Protein AF-A0A355H508-F1 (afdb_monomer)

Foldseek 3Di:
DDDDDDDCPVVVLVQVLVQLPPCLLFPDDQCLQAQAEEEEFQQLAPCLVPVCVSCVSHHHNYHYDSSHCVVPGNPLAALPVCFPPFKFAPCCCCPRPSVPHPSQVVLLVVCVVCLVVQQFAVYWRKYWGAHRHFLFTWIWTQASVRSIIGIGFWLLLQLLLLLVLLVPDDAPAAAEEEEEPQDDPQSQVSSVVSRHDYYYDHDDPVLLVLLQVVLLLVLLVVLCVVPDPDPVLVVLVVVLCVVSVVCVVVVNDDPVVNVVSSVVSVVVCCVPVNLVSSQVSQVRSLDCNSGRHAKYTYRSGFIWGWGWDDDPSHIHTDTGRGSSSSVRSSVSSLSVPADRHDDPVRVVCSSPVGDDDDPPD

Nearest PDB structures (foldseek):
  2fkm-assembly1_X  TM=6.583E-01  e=2.188E-09  Pseudomonas aeruginosa
  2fkf-assembly1_A  TM=6.755E-01  e=4.753E-09  Pseudomonas aeruginosa
  1k2y-assembly1_X  TM=6.612E-01  e=3.603E-09  Pseudomonas aeruginosa
  3rsm-assembly1_A  TM=6.767E-01  e=6.627E-09  Pseudomonas aeruginosa
  4il8-assembly1_A  TM=6.560E-01  e=6.270E-09  Pseudomonas aeruginosa PAO1

pLDDT: mean 92.0, std 8.28, range [31.28, 98.75]

Solvent-accessible surface area (backbone atoms only — not comparable to full-atom values): 19108 Å² total; per-residue (Å²): 134,88,83,82,92,77,90,50,64,71,60,53,52,51,50,52,48,53,52,62,69,34,69,82,50,27,64,59,58,47,69,74,38,55,80,21,36,37,36,36,28,23,4,10,21,66,37,28,92,45,50,65,74,69,48,66,77,49,40,53,52,74,44,82,31,51,52,47,52,92,76,40,60,42,62,66,38,29,36,79,89,49,62,96,44,60,62,48,48,53,58,34,38,69,76,40,93,43,47,77,23,62,56,61,48,52,45,52,53,50,30,63,76,42,30,69,54,31,59,75,31,71,37,47,39,35,30,46,27,18,23,42,77,33,36,25,25,30,45,33,38,51,39,71,89,79,53,28,35,38,42,38,43,14,48,60,38,46,51,37,34,48,54,42,48,60,72,75,45,78,52,90,56,63,37,31,40,37,34,25,73,81,35,61,69,41,53,53,52,45,43,39,74,74,55,31,40,74,46,78,40,66,82,56,69,68,53,49,51,45,50,45,52,52,30,41,48,52,27,27,47,57,49,45,62,77,72,52,84,56,66,68,58,51,53,55,48,53,56,46,45,57,54,53,51,46,26,62,74,69,72,48,86,50,66,67,62,51,51,52,49,54,50,53,53,51,47,52,40,36,77,75,70,34,61,65,57,55,38,50,23,33,47,47,29,50,33,70,52,51,24,44,53,51,39,25,30,32,45,81,11,36,36,32,43,74,26,64,42,82,48,101,80,42,48,35,61,39,76,53,54,32,12,66,48,42,48,41,29,24,48,30,20,45,69,72,69,53,72,84,56,52,44,74,66,52,55,50,37,68,74,47,79,46,72,80,74,82,78,84,123

Mean predicted aligned error: 4.87 Å

Sequence (361 aa):
MLGELRNDHHVARKFFIEFMADPQNHWLSGDSLAGSTIIVDSANGAFSPIIKDLLKDYSADFIFTNTDPAHGINLRSGVADLEGVAFISADEIQNGLFSGYETLHQMLKKGQEQKDEIRNSSDLVLGFVFDGDGDRCFLLFYEPFQDRILVLGGDVLAYFQAKLLQRNYNWHKAPLFVNTVESDLEATRAAQQAGFETMQCAVGDKWILWQACFYDWQAKQNFYLNKITAPEFRIMLEEANSKLEKMVIDSKFDVLSATRTIMSLEKWVRDNMGDELVKSAYDNASQQRNNHFAIGSEESGHIIALAKMYSGNGTHPVFIGNSLKCALNSLAAILALRPEKNTPEFFEWLKNPFPSGFQKS

Radius of gyration: 22.0 Å; Cα contacts (8 Å, |Δi|>4): 652; chains: 1; bounding box: 56×49×66 Å

Secondary structure (DSSP, 8-state):
-PPPP---HHHHHHHHHHHHH-TTT----GGGGTT-EEEEE-TTSTTTTTHHHHHTTS-SEEEEES--GGG-TTTT-SSGGGTT--EEEHHHHHTSTTTT-HHHHHHHHHHHHTHHHHHHSS--EEEEEE-SSSSBEEEEEEETTTTEEEEE-HHHHHHHHHHHHHHH---SSPPEEEEETTS-HHHHHHHHHTT-EEEEE-SSHHHHHHHHHHHHHHHHHHHHHTT---HHHHHHHHHHHHHHHHHHHTT---HHHHHHHHHHHHHHHHHHH-HHHHHHHHHHHTSGGG-SEEEEE-TTSBEEEEEEEEETTEEEEEEEE-HHHHHHHHHHHHHHHS-SS--HHHHHHHH-SSPPP----

Structure (mmCIF, N/CA/C/O backbone):
data_AF-A0A355H508-F1
#
_entry.id   AF-A0A355H508-F1
#
loop_
_atom_site.group_PDB
_atom_site.id
_atom_site.type_symbol
_atom_site.label_atom_id
_atom_site.label_alt_id
_atom_site.label_comp_id
_atom_site.label_asym_id
_atom_site.label_entity_id
_atom_site.label_seq_id
_atom_site.pdbx_PDB_ins_code
_atom_site.Cartn_x
_atom_site.Cartn_y
_atom_site.Cartn_z
_atom_site.occupancy
_atom_site.B_iso_or_equiv
_atom_site.auth_seq_id
_atom_site.auth_comp_id
_atom_site.auth_asym_id
_atom_site.auth_atom_id
_atom_site.pdbx_PDB_model_num
ATOM 1 N N . MET A 1 1 ? -11.843 -1.964 -37.753 1.00 56.34 1 MET A N 1
ATOM 2 C CA . MET A 1 1 ? -11.413 -3.012 -36.806 1.00 56.34 1 MET A CA 1
ATOM 3 C C . MET A 1 1 ? -12.670 -3.424 -36.052 1.00 56.34 1 MET A C 1
ATOM 5 O O . MET A 1 1 ? -13.258 -2.558 -35.419 1.00 56.34 1 MET A O 1
ATOM 9 N N . LEU A 1 2 ? -13.178 -4.644 -36.250 1.00 67.06 2 LEU A N 1
ATOM 10 C CA . LEU A 1 2 ? -14.306 -5.162 -35.463 1.00 67.06 2 LEU A CA 1
ATOM 11 C C . LEU A 1 2 ? -13.710 -5.691 -34.154 1.00 67.06 2 LEU A C 1
ATOM 13 O O . LEU A 1 2 ? -12.814 -6.527 -34.208 1.00 67.06 2 LEU A O 1
ATOM 17 N N . GLY A 1 3 ? -14.117 -5.138 -33.013 1.00 79.50 3 GLY A N 1
ATOM 18 C CA . GLY A 1 3 ? -13.722 -5.664 -31.706 1.00 79.50 3 GLY A CA 1
ATOM 19 C C . GLY A 1 3 ? -14.562 -6.890 -31.345 1.00 79.50 3 GLY A C 1
ATOM 20 O O . GLY A 1 3 ? -15.736 -6.954 -31.706 1.00 79.50 3 GLY A O 1
ATOM 21 N N . GLU A 1 4 ? -13.972 -7.846 -30.631 1.00 86.56 4 GLU A N 1
ATOM 22 C CA . GLU A 1 4 ? -14.676 -8.999 -30.060 1.00 86.56 4 GLU A CA 1
ATOM 23 C C . GLU A 1 4 ? -14.963 -8.751 -28.572 1.00 86.56 4 GLU A C 1
ATOM 25 O O . GLU A 1 4 ? -14.102 -8.255 -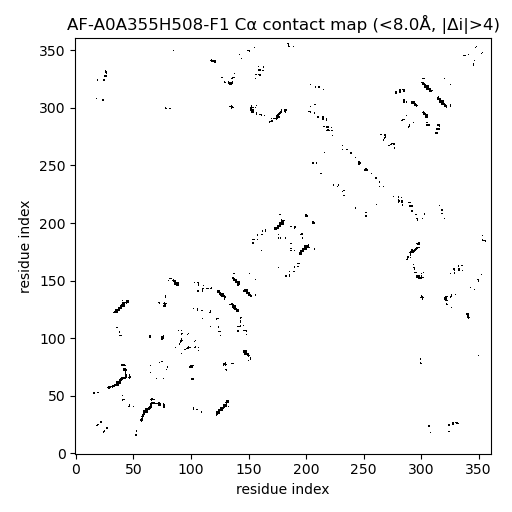27.843 1.00 86.56 4 GLU A O 1
ATOM 30 N N . LEU A 1 5 ? -16.173 -9.087 -28.112 1.00 87.62 5 LEU A N 1
ATOM 31 C CA . LEU A 1 5 ? -16.532 -9.062 -26.692 1.00 87.62 5 LEU A CA 1
ATOM 32 C C . LEU A 1 5 ? -16.217 -10.429 -26.077 1.00 87.62 5 LEU A C 1
ATOM 34 O O . LEU A 1 5 ? -16.777 -11.442 -26.499 1.00 87.62 5 LEU A O 1
ATOM 38 N N . ARG A 1 6 ? -15.371 -10.455 -25.047 1.00 90.50 6 ARG A N 1
ATOM 39 C CA . ARG A 1 6 ? -15.055 -11.659 -24.269 1.00 90.50 6 ARG A CA 1
ATOM 40 C C . ARG A 1 6 ? -15.426 -11.439 -22.804 1.00 90.50 6 ARG A C 1
ATOM 42 O O . ARG A 1 6 ? -15.130 -10.385 -22.250 1.00 90.50 6 ARG A O 1
ATOM 49 N N . ASN A 1 7 ? -16.075 -12.422 -22.179 1.00 90.44 7 ASN A N 1
ATOM 50 C CA . ASN A 1 7 ? -16.338 -12.401 -20.740 1.00 90.44 7 ASN A CA 1
ATOM 51 C C . ASN A 1 7 ? -15.212 -13.130 -19.996 1.00 90.44 7 ASN A C 1
ATOM 53 O O . ASN A 1 7 ? -15.199 -14.357 -19.938 1.00 90.44 7 ASN A O 1
ATOM 57 N N . ASP A 1 8 ? -14.302 -12.359 -19.407 1.00 92.81 8 ASP A N 1
ATOM 58 C CA . ASP A 1 8 ? -13.168 -12.877 -18.636 1.00 92.81 8 ASP A CA 1
ATOM 59 C C . ASP A 1 8 ? -13.385 -12.830 -17.120 1.00 92.81 8 ASP A C 1
ATOM 61 O O . ASP A 1 8 ? -12.429 -13.008 -16.371 1.00 92.81 8 ASP A O 1
ATOM 65 N N . HIS A 1 9 ? -14.614 -12.611 -16.636 1.00 90.06 9 HIS A N 1
ATOM 66 C CA . HIS A 1 9 ? -14.877 -12.369 -15.212 1.00 90.06 9 HIS A CA 1
ATOM 67 C C . HIS A 1 9 ? -14.245 -13.426 -14.291 1.00 90.06 9 HIS A C 1
ATOM 69 O O . HIS A 1 9 ? -13.510 -13.091 -13.363 1.00 90.06 9 HIS A O 1
ATOM 75 N N . HIS A 1 10 ? -14.475 -14.713 -14.569 1.00 91.25 10 HIS A N 1
ATOM 76 C CA . HIS A 1 10 ? -13.926 -15.800 -13.754 1.00 91.25 10 HIS A CA 1
ATOM 77 C C . HIS A 1 10 ? -12.400 -15.900 -13.842 1.00 91.25 10 HIS A C 1
ATOM 79 O O . HIS A 1 10 ? -11.747 -16.161 -12.833 1.00 91.25 10 HIS A O 1
ATOM 85 N N . VAL A 1 11 ? -11.831 -15.684 -15.033 1.00 92.00 11 VAL A N 1
ATOM 86 C CA . VAL A 1 11 ? -10.381 -15.761 -15.261 1.00 92.00 11 VAL A CA 1
ATOM 87 C C . VAL A 1 11 ? -9.676 -14.609 -14.548 1.00 92.00 11 VAL A C 1
ATOM 89 O O . VAL A 1 11 ? -8.717 -14.847 -13.821 1.00 92.00 11 VAL A O 1
ATOM 92 N N . ALA A 1 12 ? -10.193 -13.386 -14.681 1.00 90.94 12 ALA A N 1
ATOM 93 C CA . ALA A 1 12 ? -9.666 -12.200 -14.016 1.00 90.94 12 ALA A CA 1
ATOM 94 C C . ALA A 1 12 ? -9.783 -12.300 -12.489 1.00 90.94 12 ALA A C 1
ATOM 96 O O . ALA A 1 12 ? -8.810 -12.037 -11.788 1.00 90.94 12 ALA A O 1
ATOM 97 N N . ARG A 1 13 ? -10.936 -12.749 -11.964 1.00 91.38 13 ARG A N 1
ATOM 98 C CA . ARG A 1 13 ? -11.133 -12.957 -10.519 1.00 91.38 13 ARG A CA 1
ATOM 99 C C . ARG A 1 13 ? -10.148 -13.978 -9.961 1.00 91.38 13 ARG A C 1
ATOM 101 O O . ARG A 1 13 ? -9.516 -13.716 -8.944 1.00 91.38 13 ARG A O 1
ATOM 108 N N . LYS A 1 14 ? -10.012 -15.132 -10.621 1.00 91.31 14 LYS A N 1
ATOM 109 C CA . LYS A 1 14 ? -9.065 -16.173 -10.208 1.00 91.31 14 LYS A CA 1
ATOM 110 C C . LYS A 1 14 ? -7.636 -15.632 -10.197 1.00 91.31 14 LYS A C 1
ATOM 112 O O . LYS A 1 14 ? -6.952 -15.770 -9.192 1.00 91.31 14 LYS A O 1
ATOM 117 N N . PHE A 1 15 ? -7.234 -14.970 -11.280 1.00 90.94 15 PHE A N 1
ATOM 118 C CA . PHE A 1 15 ? -5.909 -14.376 -11.405 1.00 90.94 15 PHE A CA 1
ATOM 119 C C . PHE A 1 15 ? -5.626 -13.344 -10.305 1.00 90.94 15 PHE A C 1
ATOM 121 O O . PHE A 1 15 ? -4.557 -13.366 -9.705 1.00 90.94 15 PHE A O 1
ATOM 128 N N . PHE A 1 16 ? -6.593 -12.475 -9.997 1.00 90.69 16 PHE A N 1
ATOM 129 C CA . PHE A 1 16 ? -6.466 -11.489 -8.926 1.00 90.69 16 PHE A CA 1
ATOM 130 C C . PHE A 1 16 ? -6.295 -12.148 -7.551 1.00 90.69 16 PHE A C 1
ATOM 132 O O . PHE A 1 16 ? -5.395 -11.774 -6.808 1.00 90.69 16 PHE A O 1
ATOM 139 N N . ILE A 1 17 ? -7.108 -13.160 -7.226 1.00 89.56 17 ILE A N 1
ATOM 140 C CA . ILE A 1 17 ? -6.995 -13.892 -5.954 1.00 89.56 17 ILE A CA 1
ATOM 141 C C . ILE A 1 17 ? -5.632 -14.589 -5.845 1.00 89.56 17 ILE A C 1
ATOM 143 O O . ILE A 1 17 ? -4.981 -14.491 -4.811 1.00 89.56 17 ILE A O 1
ATOM 147 N N . GLU A 1 18 ? -5.175 -15.252 -6.910 1.00 89.19 18 GLU A N 1
ATOM 148 C CA . GLU A 1 18 ? -3.865 -15.918 -6.941 1.00 89.19 18 GLU A CA 1
ATOM 149 C C . GLU A 1 18 ? -2.710 -14.919 -6.794 1.00 89.19 18 GLU A C 1
ATOM 151 O O . GLU A 1 18 ? -1.785 -15.161 -6.023 1.00 89.19 18 GLU A O 1
ATOM 156 N N . PHE A 1 19 ? -2.787 -13.770 -7.473 1.00 90.50 19 PHE A N 1
ATOM 157 C CA . PHE A 1 19 ? -1.810 -12.690 -7.337 1.00 90.50 19 PHE A CA 1
ATOM 158 C C . PHE A 1 19 ? -1.728 -12.167 -5.895 1.00 90.50 19 PHE A C 1
ATOM 160 O O . PHE A 1 19 ? -0.628 -11.905 -5.404 1.00 90.50 19 PHE A O 1
ATOM 167 N N . MET A 1 20 ? -2.877 -12.021 -5.227 1.00 88.06 20 MET A N 1
ATOM 168 C CA . MET A 1 20 ? -2.963 -11.525 -3.852 1.00 88.06 20 MET A CA 1
ATOM 169 C C . MET A 1 20 ? -2.517 -12.550 -2.810 1.00 88.06 20 MET A C 1
ATOM 171 O O . MET A 1 20 ? -1.985 -12.152 -1.781 1.00 88.06 20 MET A O 1
ATOM 175 N N . ALA A 1 21 ? -2.704 -13.844 -3.072 1.00 84.50 21 ALA A N 1
ATOM 176 C CA . ALA A 1 21 ? -2.265 -14.920 -2.188 1.00 84.50 21 ALA A CA 1
ATOM 177 C C . ALA A 1 21 ? -0.754 -15.212 -2.290 1.00 84.50 21 ALA A C 1
ATOM 179 O O . ALA A 1 21 ? -0.200 -15.882 -1.414 1.00 84.50 21 ALA A O 1
ATOM 180 N N . ASP A 1 22 ? -0.073 -14.722 -3.333 1.00 86.69 22 ASP A N 1
ATOM 181 C CA . ASP A 1 22 ? 1.361 -14.941 -3.531 1.00 86.69 22 ASP A CA 1
ATOM 182 C C . ASP A 1 22 ? 2.187 -14.266 -2.411 1.00 86.69 22 ASP A C 1
ATOM 184 O O . ASP A 1 22 ? 2.173 -13.035 -2.297 1.00 86.69 22 ASP A O 1
ATOM 188 N N . PRO A 1 23 ? 2.962 -15.025 -1.608 1.00 82.12 23 PRO A N 1
ATOM 189 C CA . PRO A 1 23 ? 3.769 -14.492 -0.504 1.00 82.12 23 PRO A CA 1
ATOM 190 C C . PRO A 1 23 ? 4.931 -13.590 -0.954 1.00 82.12 23 PRO A C 1
ATOM 192 O O . PRO A 1 23 ? 5.670 -13.055 -0.131 1.00 82.12 23 PRO A O 1
ATOM 195 N N . GLN A 1 24 ? 5.147 -13.418 -2.259 1.00 84.56 24 GLN A N 1
ATOM 196 C CA . GLN A 1 24 ? 6.055 -12.396 -2.781 1.00 84.56 24 GLN A CA 1
ATOM 197 C C . GLN A 1 24 ? 5.383 -11.030 -2.941 1.00 84.56 24 GLN A C 1
ATOM 199 O O . GLN A 1 24 ? 6.079 -10.020 -3.073 1.00 84.56 24 GLN A O 1
ATOM 204 N N . ASN A 1 25 ? 4.051 -10.997 -2.921 1.00 88.19 25 ASN A N 1
ATOM 205 C CA . ASN A 1 25 ? 3.236 -9.796 -3.056 1.00 88.19 25 ASN A CA 1
ATOM 206 C C . ASN A 1 25 ? 2.633 -9.337 -1.728 1.00 88.19 25 ASN A C 1
ATOM 208 O O . ASN A 1 25 ? 2.398 -8.134 -1.579 1.00 88.19 25 ASN A O 1
ATOM 212 N N . HIS A 1 26 ? 2.451 -10.244 -0.764 1.00 84.31 26 HIS A N 1
ATOM 213 C CA . HIS A 1 26 ? 2.091 -9.914 0.617 1.00 84.31 26 HIS A CA 1
ATOM 214 C C . HIS A 1 26 ? 3.142 -10.420 1.617 1.00 84.31 26 HIS A C 1
ATOM 216 O O . HIS A 1 26 ? 3.830 -11.399 1.349 1.00 84.31 26 HIS A O 1
ATOM 222 N N . TRP A 1 27 ? 3.311 -9.739 2.752 1.00 88.38 27 TRP A N 1
ATOM 223 C CA . TRP A 1 27 ? 4.411 -10.006 3.698 1.00 88.38 27 TRP A CA 1
ATOM 224 C C . TRP A 1 27 ? 3.984 -10.686 5.006 1.00 88.38 27 TRP A C 1
ATOM 226 O O . TRP A 1 27 ? 4.798 -10.805 5.923 1.00 88.38 27 TRP A O 1
ATOM 236 N N . LEU A 1 28 ? 2.727 -11.125 5.114 1.00 84.56 28 LEU A N 1
ATOM 237 C CA . LEU A 1 28 ? 2.229 -11.865 6.278 1.00 84.56 28 LEU A CA 1
ATOM 238 C C . LEU A 1 28 ? 2.379 -13.373 6.068 1.00 84.56 28 LEU A C 1
ATOM 240 O O . LEU A 1 28 ? 2.033 -13.904 5.015 1.00 84.56 28 LEU A O 1
ATOM 244 N N . SER A 1 29 ? 2.838 -14.091 7.096 1.00 75.25 29 SER A N 1
ATOM 245 C CA . SER A 1 29 ? 2.685 -15.550 7.132 1.00 75.25 29 SER A CA 1
ATOM 246 C C . SER A 1 29 ? 1.292 -15.928 7.651 1.00 75.25 29 SER A C 1
ATOM 248 O O . SER A 1 29 ? 0.692 -15.169 8.412 1.00 75.25 29 SER A O 1
ATOM 250 N N . GLY A 1 30 ? 0.779 -17.104 7.269 1.00 67.06 30 GLY A N 1
ATOM 251 C CA . GLY A 1 30 ? -0.584 -17.541 7.621 1.00 67.06 30 GLY A CA 1
ATOM 252 C C . GLY A 1 30 ? -0.873 -17.558 9.128 1.00 67.06 30 GLY A C 1
ATOM 253 O O . GLY A 1 30 ? -1.971 -17.195 9.543 1.00 67.06 30 GLY A O 1
ATOM 254 N N . ASP A 1 31 ? 0.135 -17.884 9.942 1.00 79.12 31 ASP A N 1
ATOM 255 C CA . ASP A 1 31 ? 0.018 -17.939 11.405 1.00 79.12 31 ASP A CA 1
ATOM 256 C C . ASP A 1 31 ? 0.321 -16.598 12.100 1.00 79.12 31 ASP A C 1
ATOM 258 O O . ASP A 1 31 ? 0.138 -16.483 13.309 1.00 79.12 31 ASP A O 1
ATOM 262 N N . SER A 1 32 ? 0.761 -15.565 11.364 1.00 81.88 32 SER A N 1
ATOM 263 C CA . SER A 1 32 ? 1.113 -14.249 11.939 1.00 81.88 32 SER A CA 1
ATOM 264 C C . SER A 1 32 ? -0.055 -13.547 12.634 1.00 81.88 32 SER A C 1
ATOM 266 O O . SER A 1 32 ? 0.168 -12.610 13.396 1.00 81.88 32 SER A O 1
ATOM 268 N N . LEU A 1 33 ? -1.289 -13.956 12.335 1.00 85.19 33 LEU A N 1
ATOM 269 C CA . LEU A 1 33 ? -2.511 -13.325 12.831 1.00 85.19 33 LEU A CA 1
ATOM 270 C C . LEU A 1 33 ? -3.226 -14.171 13.892 1.00 85.19 33 LEU A C 1
ATOM 272 O O . LEU A 1 33 ? -4.280 -13.763 14.381 1.00 85.19 33 LEU A O 1
ATOM 276 N N . ALA A 1 34 ? -2.660 -15.326 14.263 1.00 89.00 34 ALA A N 1
ATOM 277 C CA . ALA A 1 34 ? -3.286 -16.235 15.212 1.00 89.00 34 ALA A CA 1
ATOM 278 C C . ALA A 1 34 ? -3.536 -15.522 16.551 1.00 89.00 34 ALA A C 1
ATOM 280 O O . ALA A 1 34 ? -2.659 -14.831 17.064 1.00 89.00 34 ALA A O 1
ATOM 281 N N . GLY A 1 35 ? -4.746 -15.673 17.096 1.00 88.75 35 GLY A N 1
ATOM 282 C CA . GLY A 1 35 ? -5.177 -14.990 18.324 1.00 88.75 35 GLY A CA 1
ATOM 283 C C . GLY A 1 35 ? -5.717 -13.570 18.115 1.00 88.75 35 GLY A C 1
ATOM 284 O O . GLY A 1 35 ? -6.335 -13.024 19.021 1.00 88.75 35 GLY A O 1
ATOM 285 N N . SER A 1 36 ? -5.562 -12.975 16.926 1.00 94.00 36 SER A N 1
ATOM 286 C CA . SER A 1 36 ? -6.115 -11.647 16.631 1.00 94.00 36 SER A CA 1
ATOM 287 C C . SER A 1 36 ? -7.540 -11.721 16.075 1.00 94.00 36 SER A C 1
ATOM 289 O O . SER A 1 36 ? -7.875 -12.611 15.290 1.00 94.00 36 SER A O 1
ATOM 291 N N . THR A 1 37 ? -8.357 -10.730 16.431 1.00 98.12 37 THR A N 1
ATOM 292 C CA . THR A 1 37 ? -9.675 -10.491 15.830 1.00 98.12 37 THR A CA 1
ATOM 293 C C . THR A 1 37 ? -9.551 -9.389 14.787 1.00 98.12 37 THR A C 1
ATOM 295 O O . THR A 1 37 ? -9.026 -8.313 15.079 1.00 98.12 37 THR A O 1
ATOM 298 N N . ILE A 1 38 ? -10.043 -9.623 13.572 1.00 97.88 38 ILE A N 1
ATOM 299 C CA . ILE A 1 38 ? -9.965 -8.660 12.471 1.00 97.88 38 ILE A CA 1
ATOM 300 C C . ILE A 1 38 ? -11.370 -8.377 11.953 1.00 97.88 38 ILE A C 1
ATOM 302 O O . ILE A 1 38 ? -12.030 -9.238 11.371 1.00 97.88 38 ILE A O 1
ATOM 306 N N . ILE A 1 39 ? -11.818 -7.144 12.151 1.00 98.69 39 ILE A N 1
ATOM 307 C CA . ILE A 1 39 ? -13.055 -6.630 11.586 1.00 98.69 39 ILE A CA 1
ATOM 308 C C . ILE A 1 39 ? -12.724 -6.113 10.183 1.00 98.69 39 ILE A C 1
ATOM 310 O O . ILE A 1 39 ? -11.793 -5.332 10.008 1.00 98.69 39 ILE A O 1
ATOM 314 N N . VAL A 1 40 ? -13.456 -6.557 9.170 1.00 98.50 40 VAL A N 1
ATOM 315 C CA . VAL A 1 40 ? -13.191 -6.225 7.768 1.00 98.50 40 VAL A CA 1
ATOM 316 C C . VAL A 1 40 ? -14.364 -5.443 7.205 1.00 98.50 40 VAL A C 1
ATOM 318 O O . VAL A 1 40 ? -15.460 -5.988 7.095 1.00 98.50 40 VAL A O 1
ATOM 321 N N . ASP A 1 41 ? -14.100 -4.203 6.808 1.00 98.50 41 ASP A N 1
ATOM 322 C CA . ASP A 1 41 ? -15.032 -3.282 6.171 1.00 98.50 41 ASP A CA 1
ATOM 323 C C . ASP A 1 41 ? -14.679 -3.147 4.688 1.00 98.50 41 ASP A C 1
ATOM 325 O O . ASP A 1 41 ? -13.645 -2.583 4.328 1.00 98.50 41 ASP A O 1
ATOM 329 N N . SER A 1 42 ? -15.535 -3.685 3.818 1.00 97.44 42 SER A N 1
ATOM 330 C CA . SER A 1 42 ? -15.347 -3.583 2.363 1.00 97.44 42 SER A CA 1
ATOM 331 C C . SER A 1 42 ? -16.111 -2.423 1.726 1.00 97.44 42 SER A C 1
ATOM 333 O O . SER A 1 42 ? -16.320 -2.438 0.515 1.00 97.44 42 SER A O 1
ATOM 335 N N . ALA A 1 43 ? -16.590 -1.479 2.538 1.00 97.81 43 ALA A N 1
ATOM 336 C CA . ALA A 1 43 ? -17.373 -0.312 2.149 1.00 97.81 43 ALA A CA 1
ATOM 337 C C . ALA A 1 43 ? -18.615 -0.612 1.298 1.00 97.81 43 ALA A C 1
ATOM 339 O O . ALA A 1 43 ? -19.036 0.210 0.480 1.00 97.81 43 ALA A O 1
ATOM 340 N N . ASN A 1 44 ? -19.186 -1.813 1.441 1.00 97.81 44 ASN A N 1
ATOM 341 C CA . ASN A 1 44 ? -20.217 -2.350 0.548 1.00 97.81 44 ASN A CA 1
ATOM 342 C C . ASN A 1 44 ? -19.804 -2.266 -0.941 1.00 97.81 44 ASN A C 1
ATOM 344 O O . ASN A 1 44 ? -20.639 -2.094 -1.824 1.00 97.81 44 ASN A O 1
ATOM 348 N N . GLY A 1 45 ? -18.502 -2.314 -1.220 1.00 96.50 45 GLY A N 1
ATOM 349 C CA . GLY A 1 45 ? -17.893 -1.985 -2.500 1.00 96.50 45 GLY A CA 1
ATOM 350 C C . GLY A 1 45 ? -17.442 -3.190 -3.326 1.00 96.50 45 GLY A C 1
ATOM 351 O O . GLY A 1 45 ? -17.926 -4.316 -3.195 1.00 96.50 45 GLY A O 1
ATOM 352 N N . ALA A 1 46 ? -16.465 -2.956 -4.201 1.00 94.56 46 ALA A N 1
ATOM 353 C CA . ALA A 1 46 ? -15.946 -3.924 -5.163 1.00 94.56 46 ALA A CA 1
ATOM 354 C C . ALA A 1 46 ? -15.313 -5.164 -4.508 1.00 94.56 46 ALA A C 1
ATOM 356 O O . ALA A 1 46 ? -15.288 -6.239 -5.113 1.00 94.56 46 ALA A O 1
ATOM 357 N N . PHE A 1 47 ? -14.834 -5.044 -3.266 1.00 94.75 47 PHE A N 1
ATOM 358 C CA . PHE A 1 47 ? -14.262 -6.159 -2.508 1.00 94.75 47 PHE A CA 1
ATOM 359 C C . PHE A 1 47 ? -15.297 -7.039 -1.807 1.00 94.75 47 PHE A C 1
ATOM 361 O O . PHE A 1 47 ? -15.000 -8.206 -1.545 1.00 94.75 47 PHE A O 1
ATOM 368 N N . SER A 1 48 ? -16.522 -6.558 -1.578 1.00 96.00 48 SER A N 1
ATOM 369 C CA . SER A 1 48 ? -17.606 -7.324 -0.947 1.00 96.00 48 SER A CA 1
ATOM 370 C C . SER A 1 48 ? -17.758 -8.773 -1.459 1.00 96.00 48 SER A C 1
ATOM 372 O O . SER A 1 48 ? -17.784 -9.692 -0.636 1.00 96.00 48 SER A O 1
ATOM 374 N N . PRO A 1 49 ? -17.781 -9.051 -2.783 1.00 93.56 49 PRO A N 1
ATOM 375 C CA . PRO A 1 49 ? -17.955 -10.413 -3.289 1.00 93.56 49 PRO A CA 1
ATOM 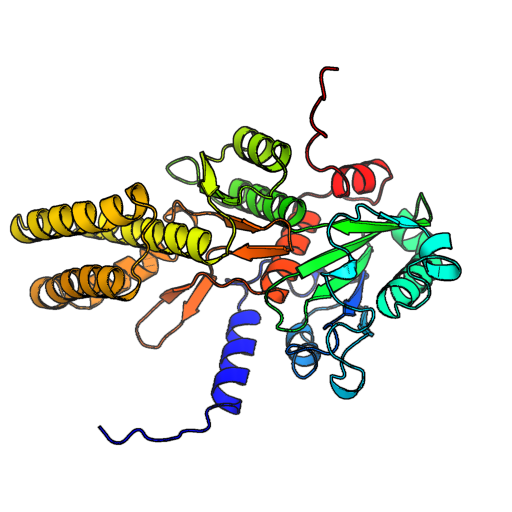376 C C . PRO A 1 49 ? -16.706 -11.306 -3.212 1.00 93.56 49 PRO A C 1
ATOM 378 O O . PRO A 1 49 ? -16.833 -12.498 -3.498 1.00 93.56 49 PRO A O 1
ATOM 381 N N . ILE A 1 50 ? -15.515 -10.769 -2.917 1.00 92.94 50 ILE A N 1
ATOM 382 C CA . ILE A 1 50 ? -14.230 -11.501 -2.976 1.00 92.94 50 ILE A CA 1
ATOM 383 C C . ILE A 1 50 ? -13.454 -11.514 -1.655 1.00 92.94 50 ILE A C 1
ATOM 385 O O . ILE A 1 50 ? -12.582 -12.361 -1.487 1.00 92.94 50 ILE A O 1
ATOM 389 N N . ILE A 1 51 ? -13.755 -10.624 -0.707 1.00 94.50 51 ILE A N 1
ATOM 390 C CA . ILE A 1 51 ? -12.909 -10.412 0.474 1.00 94.50 51 ILE A CA 1
ATOM 391 C C . ILE A 1 51 ? -12.782 -11.651 1.369 1.00 94.50 51 ILE A C 1
ATOM 393 O O . ILE A 1 51 ? -11.708 -11.933 1.893 1.00 94.50 51 ILE A O 1
ATOM 397 N N . LYS A 1 52 ? -13.848 -12.452 1.472 1.00 94.56 52 LYS A N 1
ATOM 398 C CA . LYS A 1 52 ? -13.821 -13.727 2.203 1.00 94.56 52 LYS A CA 1
ATOM 399 C C . LYS A 1 52 ? -12.884 -14.740 1.547 1.00 94.56 52 LYS A C 1
ATOM 401 O O . LYS A 1 52 ? -12.137 -15.409 2.249 1.00 94.56 52 LYS A O 1
ATOM 406 N N . ASP A 1 53 ? -12.884 -14.821 0.214 1.00 92.50 53 ASP A N 1
ATOM 407 C CA . ASP A 1 53 ? -11.986 -15.716 -0.528 1.00 92.50 53 ASP A CA 1
ATOM 408 C C . ASP A 1 53 ? -10.523 -15.288 -0.381 1.00 92.50 53 ASP A C 1
ATOM 410 O O . ASP A 1 53 ? -9.638 -16.139 -0.336 1.00 92.50 53 ASP A O 1
ATOM 414 N N . LEU A 1 54 ? -10.280 -13.977 -0.315 1.00 91.19 54 LEU A N 1
ATOM 415 C CA . LEU A 1 54 ? -8.949 -13.389 -0.177 1.00 91.19 54 LEU A CA 1
ATOM 416 C C . LEU A 1 54 ? -8.340 -13.608 1.215 1.00 91.19 54 LEU A C 1
ATOM 418 O O . LEU A 1 54 ? -7.121 -13.677 1.335 1.00 91.19 54 LEU A O 1
ATOM 422 N N . LEU A 1 55 ? -9.172 -13.720 2.254 1.00 91.88 55 LEU A N 1
ATOM 423 C CA . LEU A 1 55 ? -8.722 -13.848 3.644 1.00 91.88 55 LEU A CA 1
ATOM 424 C C . LEU A 1 55 ? -8.829 -15.272 4.213 1.00 91.88 55 LEU A C 1
ATOM 426 O O . LEU A 1 55 ? -8.378 -15.516 5.327 1.00 91.88 55 LEU A O 1
ATOM 430 N N . LYS A 1 56 ? -9.385 -16.224 3.454 1.00 89.81 56 LYS A N 1
ATOM 431 C CA . LYS A 1 56 ? -9.700 -17.587 3.923 1.00 89.81 56 LYS A CA 1
ATOM 432 C C . LYS A 1 56 ? -8.505 -18.383 4.471 1.00 89.81 56 LYS A C 1
ATOM 434 O O . LYS A 1 56 ? -8.711 -19.282 5.278 1.00 89.81 56 LYS A O 1
ATOM 439 N N . ASP A 1 57 ? -7.295 -18.092 3.992 1.00 87.44 57 ASP A N 1
ATOM 440 C CA . ASP A 1 57 ? -6.081 -18.857 4.309 1.00 87.44 57 ASP A CA 1
ATOM 441 C C . ASP A 1 57 ? -5.289 -18.243 5.485 1.00 87.44 57 ASP A C 1
ATOM 443 O O . ASP A 1 57 ? -4.262 -18.787 5.890 1.00 87.44 57 ASP A O 1
ATOM 447 N N . TYR A 1 58 ? -5.757 -17.124 6.053 1.00 89.06 58 TYR A N 1
ATOM 448 C CA . TYR A 1 58 ? -5.154 -16.499 7.230 1.00 89.06 58 TYR A CA 1
ATOM 449 C C . TYR A 1 58 ? -5.822 -16.991 8.516 1.00 89.06 58 TYR A C 1
ATOM 451 O O . TYR A 1 58 ? -7.047 -17.067 8.612 1.00 89.06 58 TYR A O 1
ATOM 459 N N . SER A 1 59 ? -5.015 -17.286 9.533 1.00 91.00 59 SER A N 1
ATOM 460 C CA . SER A 1 59 ? -5.507 -17.722 10.839 1.00 91.00 59 SER A CA 1
ATOM 461 C C . SER A 1 59 ? -5.839 -16.509 11.714 1.00 91.00 59 SER A C 1
ATOM 463 O O . SER A 1 59 ? -4.965 -16.001 12.405 1.00 91.00 59 SER A O 1
ATOM 465 N N . ALA A 1 60 ? -7.081 -16.018 11.661 1.00 93.44 60 ALA A N 1
ATOM 466 C CA . ALA A 1 60 ? -7.600 -14.947 12.522 1.00 93.44 60 ALA A CA 1
ATOM 467 C C . ALA A 1 60 ? -9.116 -15.103 12.751 1.00 93.44 60 ALA A C 1
ATOM 469 O O . ALA A 1 60 ? -9.799 -15.764 11.964 1.00 93.44 60 ALA A O 1
ATOM 470 N N . ASP A 1 61 ? -9.657 -14.474 13.799 1.00 96.00 61 ASP A N 1
ATOM 471 C CA . ASP A 1 61 ? -11.111 -14.353 13.979 1.00 96.00 61 ASP A CA 1
ATOM 472 C C . ASP A 1 61 ? -11.641 -13.195 13.120 1.00 96.00 61 ASP A C 1
ATOM 474 O O . ASP A 1 61 ? -11.558 -12.025 13.499 1.00 96.00 61 ASP A O 1
ATOM 478 N N . PHE A 1 62 ? -12.121 -13.513 11.915 1.00 97.56 62 PHE A N 1
ATOM 479 C CA . PHE A 1 62 ? -12.618 -12.515 10.969 1.00 97.56 62 PHE A CA 1
ATOM 480 C C . PHE A 1 62 ? -14.102 -12.199 11.175 1.00 97.56 62 PHE A C 1
ATOM 482 O O . PHE A 1 62 ? -14.966 -13.073 11.067 1.00 97.56 62 PHE A O 1
ATOM 489 N N . ILE A 1 63 ? -14.411 -10.913 11.337 1.00 98.44 63 ILE A N 1
ATOM 490 C CA . ILE A 1 63 ? -15.776 -10.381 11.377 1.00 98.44 63 ILE A CA 1
ATOM 491 C C . ILE A 1 63 ? -15.963 -9.464 10.173 1.00 98.44 63 ILE A C 1
ATOM 493 O O . ILE A 1 63 ? -15.316 -8.432 10.063 1.00 98.44 63 ILE A O 1
ATOM 497 N N . PHE A 1 64 ? -16.858 -9.827 9.262 1.00 98.38 64 PHE A N 1
ATOM 498 C CA . PHE A 1 64 ? -17.096 -9.058 8.041 1.00 98.38 64 PHE A CA 1
ATOM 499 C C . PHE A 1 64 ? -18.281 -8.109 8.227 1.00 98.38 64 PHE A C 1
ATOM 501 O O . PHE A 1 64 ? -19.400 -8.569 8.452 1.00 98.38 64 PHE A O 1
ATOM 508 N N . THR A 1 65 ? -18.037 -6.810 8.083 1.00 98.06 65 THR A N 1
ATOM 509 C CA . THR A 1 65 ? -19.031 -5.728 8.119 1.00 98.06 65 THR A CA 1
ATOM 510 C C . THR A 1 65 ? -19.052 -5.019 6.770 1.00 98.06 65 THR A C 1
ATOM 512 O O . THR A 1 65 ? -18.083 -5.085 6.012 1.00 98.06 65 THR A O 1
ATOM 515 N N . ASN A 1 66 ? -20.167 -4.373 6.421 1.00 97.88 66 ASN A N 1
ATOM 516 C CA . ASN A 1 66 ? -20.274 -3.617 5.164 1.00 97.88 66 ASN A CA 1
ATOM 517 C C . ASN A 1 66 ? -19.780 -4.416 3.928 1.00 97.88 66 ASN A C 1
ATOM 519 O O . ASN A 1 66 ? -18.875 -3.995 3.198 1.00 97.88 66 ASN A O 1
ATOM 523 N N . THR A 1 67 ? -20.325 -5.625 3.733 1.00 97.06 67 THR A N 1
ATOM 524 C CA . THR A 1 67 ? -19.963 -6.550 2.635 1.00 97.06 67 THR A CA 1
ATOM 525 C C . THR A 1 67 ? -21.101 -6.819 1.648 1.00 97.06 67 THR A C 1
ATOM 527 O O . THR A 1 67 ? -21.106 -7.849 0.973 1.00 97.06 67 THR A O 1
ATOM 530 N N . ASP A 1 68 ? -22.075 -5.912 1.552 1.00 96.62 68 ASP A N 1
ATOM 531 C CA . ASP A 1 68 ? -23.194 -6.046 0.618 1.00 96.62 68 ASP A CA 1
ATOM 532 C C . ASP A 1 68 ? -23.502 -4.709 -0.080 1.00 96.62 68 ASP A C 1
ATOM 534 O O . ASP A 1 68 ? -24.091 -3.814 0.536 1.00 96.62 68 ASP A O 1
ATOM 538 N N . PRO A 1 69 ? -23.169 -4.575 -1.381 1.00 95.31 69 PRO A N 1
ATOM 539 C CA . PRO A 1 69 ? -23.460 -3.381 -2.172 1.00 95.31 69 PRO A CA 1
ATOM 540 C C . PRO A 1 69 ? -24.925 -2.936 -2.172 1.00 95.31 69 PRO A C 1
ATOM 542 O O . PRO A 1 69 ? -25.198 -1.761 -2.426 1.00 95.31 69 PRO A O 1
ATOM 545 N N . ALA A 1 70 ? -25.877 -3.824 -1.859 1.00 96.62 70 ALA A N 1
ATOM 546 C CA . ALA A 1 70 ? -27.287 -3.465 -1.735 1.00 96.62 70 ALA A CA 1
ATOM 547 C C . ALA A 1 70 ? -27.565 -2.464 -0.597 1.00 96.62 70 ALA A C 1
ATOM 549 O O . ALA A 1 70 ? -28.567 -1.748 -0.653 1.00 96.62 70 ALA A O 1
ATOM 550 N N . HIS A 1 71 ? -26.685 -2.370 0.406 1.00 95.12 71 HIS A N 1
ATOM 551 C CA . HIS A 1 71 ? -26.804 -1.414 1.512 1.00 95.12 71 HIS A CA 1
ATOM 552 C C . HIS A 1 71 ? -26.255 -0.014 1.192 1.00 95.12 71 HIS A C 1
ATOM 554 O O . HIS A 1 71 ? -26.378 0.887 2.017 1.00 95.12 71 HIS A O 1
ATOM 560 N N . GLY A 1 72 ? -25.714 0.195 -0.013 1.00 96.50 72 GLY A N 1
ATOM 561 C CA . GLY A 1 72 ? -25.147 1.469 -0.452 1.00 96.50 72 GLY A CA 1
ATOM 562 C C . GLY A 1 72 ? -23.634 1.533 -0.250 1.00 96.50 72 GLY A C 1
ATOM 563 O O . GLY A 1 72 ? -23.131 1.408 0.866 1.00 96.50 72 GLY A O 1
ATOM 564 N N . ILE A 1 73 ? -22.915 1.749 -1.354 1.00 97.25 73 ILE A N 1
ATOM 565 C CA . ILE A 1 73 ? -21.451 1.882 -1.376 1.00 97.25 73 ILE A CA 1
ATOM 566 C C . ILE A 1 73 ? -21.033 3.092 -0.530 1.00 97.25 73 ILE A C 1
ATOM 568 O O . ILE A 1 73 ? -21.614 4.170 -0.673 1.00 97.25 73 ILE A O 1
ATOM 572 N N . ASN A 1 74 ? -20.019 2.909 0.320 1.00 96.62 74 ASN A N 1
ATOM 573 C CA . ASN A 1 74 ? -19.470 3.905 1.249 1.00 96.62 74 ASN A CA 1
ATOM 574 C C . ASN A 1 74 ? -20.477 4.462 2.277 1.00 96.62 74 ASN A C 1
ATOM 576 O O . ASN A 1 74 ? -20.190 5.452 2.945 1.00 96.62 74 ASN A O 1
ATOM 580 N N . LEU A 1 75 ? -21.669 3.875 2.427 1.00 96.75 75 LEU A N 1
ATOM 581 C CA . LEU A 1 75 ? -22.646 4.391 3.381 1.00 96.75 75 LEU A CA 1
ATOM 582 C C . LEU A 1 75 ? -22.219 4.059 4.818 1.00 96.75 75 LEU A C 1
ATOM 584 O O . LEU A 1 75 ? -22.441 2.942 5.281 1.00 96.75 75 LEU A O 1
ATOM 588 N N . ARG A 1 76 ? -21.683 5.058 5.540 1.00 96.62 76 ARG A N 1
ATOM 589 C CA . ARG A 1 76 ? -21.183 4.918 6.926 1.00 96.62 76 ARG A CA 1
ATOM 590 C C . ARG A 1 76 ? -20.145 3.799 7.047 1.00 96.62 76 ARG A C 1
ATOM 592 O O . ARG A 1 76 ? -20.201 2.957 7.949 1.00 96.62 76 ARG A O 1
ATOM 599 N N . SER A 1 77 ? -19.242 3.759 6.079 1.00 97.00 77 SER A N 1
ATOM 600 C CA . SER A 1 77 ? -18.294 2.671 5.885 1.00 97.00 77 SER A CA 1
ATOM 601 C C . SER A 1 77 ? -17.128 3.140 5.028 1.00 97.00 77 SER A C 1
ATOM 603 O O . SER A 1 77 ? -17.300 4.017 4.181 1.00 97.00 77 SER A O 1
ATOM 605 N N . GLY A 1 78 ? -15.997 2.461 5.152 1.00 96.31 78 GLY A N 1
ATOM 606 C CA . GLY A 1 78 ? -14.823 2.720 4.329 1.00 96.31 78 GLY A CA 1
ATOM 607 C C . GLY A 1 78 ? -13.970 3.905 4.775 1.00 96.31 78 GLY A C 1
ATOM 608 O O . GLY A 1 78 ? -14.222 4.531 5.803 1.00 96.31 78 GLY A O 1
ATOM 609 N N . VAL A 1 79 ? -12.900 4.170 4.021 1.00 95.31 79 VAL A N 1
ATOM 610 C CA . VAL A 1 79 ? -11.812 5.070 4.460 1.00 95.31 79 VAL A CA 1
ATOM 611 C C . VAL A 1 79 ? -12.187 6.550 4.452 1.00 95.31 79 VAL A C 1
ATOM 613 O O . VAL A 1 79 ? -11.677 7.295 5.278 1.00 95.31 79 VAL A O 1
ATOM 616 N N . ALA A 1 80 ? -13.079 6.975 3.552 1.00 93.19 80 ALA A N 1
ATOM 617 C CA . ALA A 1 80 ? -13.327 8.394 3.283 1.00 93.19 80 ALA A CA 1
ATOM 618 C C . ALA A 1 80 ? -13.824 9.159 4.523 1.00 93.19 80 ALA A C 1
ATOM 620 O O . ALA A 1 80 ? -13.390 10.277 4.775 1.00 93.19 80 ALA A O 1
ATOM 621 N N . ASP A 1 81 ? -14.684 8.534 5.332 1.00 93.75 81 ASP A N 1
ATOM 622 C CA . ASP A 1 81 ? -15.211 9.139 6.563 1.00 93.75 81 ASP A CA 1
ATOM 623 C C . ASP A 1 81 ? -14.191 9.131 7.725 1.00 93.75 81 ASP A C 1
ATOM 625 O O . ASP A 1 81 ? -14.451 9.699 8.788 1.00 93.75 81 ASP A O 1
ATOM 629 N N . LEU A 1 82 ? -13.044 8.467 7.545 1.00 96.00 82 LEU A N 1
ATOM 630 C CA . LEU A 1 82 ? -11.971 8.327 8.534 1.00 96.00 82 LEU A CA 1
ATOM 631 C C . LEU A 1 82 ? -10.736 9.178 8.198 1.00 96.00 82 LEU A C 1
ATOM 633 O O . LEU A 1 82 ? -9.823 9.263 9.020 1.00 96.00 82 LEU A O 1
ATOM 637 N N . GLU A 1 83 ? -10.677 9.788 7.011 1.00 92.31 83 GLU A N 1
ATOM 638 C CA . GLU A 1 83 ? -9.568 10.653 6.586 1.00 92.31 83 GLU A CA 1
ATOM 639 C C . GLU A 1 83 ? -9.370 11.818 7.574 1.00 92.31 83 GLU A C 1
ATOM 641 O O . GLU A 1 83 ? -10.325 12.436 8.051 1.00 92.31 83 GLU A O 1
ATOM 646 N N . GLY A 1 84 ? -8.113 12.092 7.941 1.00 89.88 84 GLY A N 1
ATOM 647 C CA . GLY A 1 84 ? -7.761 13.111 8.937 1.00 89.88 84 GLY A CA 1
ATOM 648 C C . GLY A 1 84 ? -8.141 12.798 10.395 1.00 89.88 84 GLY A C 1
ATOM 649 O O . GLY A 1 84 ? -7.861 13.608 11.285 1.00 89.88 84 GLY A O 1
ATOM 650 N N . VAL A 1 85 ? -8.750 11.645 10.686 1.00 93.81 85 VAL A N 1
ATOM 651 C CA . VAL A 1 85 ? -9.065 11.214 12.056 1.00 93.81 85 VAL A CA 1
ATOM 652 C C . VAL A 1 85 ? -7.882 10.428 12.616 1.00 93.81 85 VAL A C 1
ATOM 654 O O . VAL A 1 85 ? -7.450 9.456 12.017 1.00 93.81 85 VAL A O 1
ATOM 657 N N . ALA A 1 86 ? -7.360 10.813 13.784 1.00 93.06 86 ALA A N 1
ATOM 658 C CA . ALA A 1 86 ? -6.248 10.093 14.425 1.00 93.06 86 ALA A CA 1
ATOM 659 C C . ALA A 1 86 ? -6.722 8.966 15.362 1.00 93.06 86 ALA A C 1
ATOM 661 O O . ALA A 1 86 ? -6.075 7.928 15.508 1.00 93.06 86 ALA A O 1
ATOM 662 N N . PHE A 1 87 ? -7.840 9.187 16.055 1.00 96.44 87 PHE A N 1
ATOM 663 C CA . PHE A 1 87 ? -8.481 8.195 16.909 1.00 96.44 87 PHE A CA 1
ATOM 664 C C . PHE A 1 87 ? -9.968 8.510 17.077 1.00 96.44 87 PHE A C 1
ATOM 666 O O . PHE A 1 87 ? -10.380 9.654 16.912 1.00 96.44 87 PHE A O 1
ATOM 673 N N . ILE A 1 88 ? -10.741 7.499 17.465 1.00 98.25 88 ILE A N 1
ATOM 674 C CA . ILE A 1 88 ? -12.180 7.577 17.714 1.00 98.25 88 ILE A CA 1
ATOM 675 C C . ILE A 1 88 ? -12.460 7.003 19.101 1.00 98.25 88 ILE A C 1
ATOM 677 O O . ILE A 1 88 ? -12.116 5.855 19.394 1.00 98.25 88 ILE A O 1
ATOM 681 N N . SER A 1 89 ? -13.057 7.804 19.978 1.00 98.19 89 SER A N 1
ATOM 682 C CA . SER A 1 89 ? -13.390 7.394 21.345 1.00 98.19 89 SER A CA 1
ATOM 683 C C . SER A 1 89 ? -14.626 6.490 21.415 1.00 98.19 89 SER A C 1
ATOM 685 O O . SER A 1 89 ? -15.482 6.499 20.529 1.00 98.19 89 SER A O 1
ATOM 687 N N . ALA A 1 90 ? -14.760 5.737 22.512 1.00 97.94 90 ALA A N 1
ATOM 688 C CA . ALA A 1 90 ? -15.957 4.938 22.772 1.00 97.94 90 ALA A CA 1
ATOM 689 C C . ALA A 1 90 ? -17.254 5.774 22.765 1.00 97.94 90 ALA A C 1
ATOM 691 O O . ALA A 1 90 ? -18.268 5.314 22.246 1.00 97.94 90 ALA A O 1
ATOM 692 N N . ASP A 1 91 ? -17.225 7.006 23.287 1.00 98.00 91 ASP A N 1
ATOM 693 C CA . ASP A 1 91 ? -18.401 7.886 23.305 1.00 98.00 91 ASP A CA 1
ATOM 694 C C . ASP A 1 91 ? -18.789 8.362 21.898 1.00 98.00 91 ASP A C 1
ATOM 696 O O . ASP A 1 91 ? -19.967 8.365 21.550 1.00 98.00 91 ASP A O 1
ATOM 700 N N . GLU A 1 92 ? -17.814 8.665 21.036 1.00 98.06 92 GLU A N 1
ATOM 701 C CA . GLU A 1 92 ? -18.092 9.015 19.639 1.00 98.06 92 GLU A CA 1
ATOM 702 C C . GLU A 1 92 ? -18.743 7.864 18.862 1.00 98.06 92 GLU A C 1
ATOM 704 O O . GLU A 1 92 ? -19.596 8.111 18.007 1.00 98.06 92 GLU A O 1
ATOM 709 N N . ILE A 1 93 ? -18.375 6.621 19.188 1.00 98.25 93 ILE A N 1
ATOM 710 C CA . ILE A 1 93 ? -18.963 5.401 18.619 1.00 98.25 93 ILE A CA 1
ATOM 711 C C . ILE A 1 93 ? -20.334 5.112 19.231 1.00 98.25 93 ILE A C 1
ATOM 713 O O . ILE A 1 93 ? -21.195 4.581 18.554 1.00 98.25 93 ILE A O 1
ATOM 717 N N . GLN A 1 94 ? -20.590 5.434 20.496 1.00 97.12 94 GLN A N 1
ATOM 718 C CA . GLN A 1 94 ? -21.871 5.102 21.133 1.00 97.12 94 GLN A CA 1
ATOM 719 C C . GLN A 1 94 ? -22.934 6.182 20.922 1.00 97.12 94 GLN A C 1
ATOM 721 O O . GLN A 1 94 ? -24.082 5.870 20.607 1.00 97.12 94 GLN A O 1
ATOM 726 N N . ASN A 1 95 ? -22.546 7.446 21.075 1.00 97.12 95 ASN A N 1
ATOM 727 C CA . ASN A 1 95 ? -23.454 8.588 21.168 1.00 97.12 95 ASN A CA 1
ATOM 728 C C . ASN A 1 95 ? -23.109 9.722 20.191 1.00 97.12 95 ASN A C 1
ATOM 730 O O . ASN A 1 95 ? -23.897 10.657 20.044 1.00 97.12 95 ASN A O 1
ATOM 734 N N . GLY A 1 96 ? -21.941 9.673 19.547 1.00 96.62 96 GLY A N 1
ATOM 735 C CA . GLY A 1 96 ? -21.431 10.764 18.720 1.00 96.62 96 GLY A CA 1
ATOM 736 C C . GLY A 1 96 ? -21.515 10.527 17.214 1.00 96.62 96 GLY A C 1
ATOM 737 O O . GLY A 1 96 ? -22.405 9.839 16.699 1.00 96.62 96 GLY A O 1
ATOM 738 N N . LEU A 1 97 ? -20.563 11.145 16.505 1.00 96.44 97 LEU A N 1
ATOM 739 C CA . LEU A 1 97 ? -20.489 11.193 15.041 1.00 96.44 97 LEU A CA 1
ATOM 740 C C . LEU A 1 97 ? -20.442 9.798 14.401 1.00 96.44 97 LEU A C 1
ATOM 742 O O . LEU A 1 97 ? -21.003 9.591 13.325 1.00 96.44 97 LEU A O 1
ATOM 746 N N . PHE A 1 98 ? -19.826 8.838 15.090 1.00 97.81 98 PHE A N 1
ATOM 747 C CA . PHE A 1 98 ? -19.596 7.487 14.592 1.00 97.81 98 PHE A CA 1
ATOM 748 C C . PHE A 1 98 ? -20.638 6.464 15.078 1.00 97.81 98 PHE A C 1
ATOM 750 O O . PHE A 1 98 ? -20.504 5.268 14.825 1.00 97.81 98 PHE A O 1
ATOM 757 N N . SER A 1 99 ? -21.737 6.919 15.690 1.00 96.94 99 SER A N 1
ATOM 758 C CA . SER A 1 99 ? -22.803 6.055 16.225 1.00 96.94 99 SER A CA 1
ATOM 759 C C . SER A 1 99 ? -23.512 5.155 15.217 1.00 96.94 99 SER A C 1
ATOM 761 O O . SER A 1 99 ? -24.099 4.145 15.600 1.00 96.94 99 SER A O 1
ATOM 763 N N . GLY A 1 100 ? -23.437 5.473 13.927 1.00 96.44 100 GLY A N 1
ATOM 764 C CA . GLY A 1 100 ? -24.040 4.677 12.861 1.00 96.44 100 GLY A CA 1
ATOM 765 C C . GLY A 1 100 ? -23.111 3.675 12.171 1.00 96.44 100 GLY A C 1
ATOM 766 O O . GLY A 1 100 ? -23.566 3.064 11.207 1.00 96.44 100 GLY A O 1
ATOM 767 N N . TYR A 1 101 ? -21.849 3.542 12.592 1.00 98.25 101 TYR A N 1
ATOM 768 C CA . TYR A 1 101 ? -20.823 2.790 11.859 1.00 98.25 101 TYR A CA 1
ATOM 769 C C . TYR A 1 101 ? -20.672 1.373 12.422 1.00 98.25 101 TYR A C 1
ATOM 771 O O . TYR A 1 101 ? -20.106 1.175 13.498 1.00 98.25 101 TYR A O 1
ATOM 779 N N . GLU A 1 102 ? -21.162 0.374 11.682 1.00 98.25 102 GLU A N 1
ATOM 780 C CA . GLU A 1 102 ? -21.170 -1.036 12.107 1.00 98.25 102 GLU A CA 1
ATOM 781 C C . GLU A 1 102 ? -19.765 -1.544 12.470 1.00 98.25 102 GLU A C 1
ATOM 783 O O . GLU A 1 102 ? -19.573 -2.120 13.542 1.00 98.25 102 GLU A O 1
ATOM 788 N N . THR A 1 103 ? -18.780 -1.283 11.608 1.00 98.50 103 THR A N 1
ATOM 789 C CA . THR A 1 103 ? -17.374 -1.672 11.791 1.00 98.50 103 THR A CA 1
ATOM 790 C C . THR A 1 103 ? -16.817 -1.174 13.122 1.00 98.50 103 THR A C 1
ATOM 792 O O . THR A 1 103 ? -16.272 -1.957 13.899 1.00 98.50 103 THR A O 1
ATOM 795 N N . LEU A 1 104 ? -17.000 0.116 13.424 1.00 98.75 104 LEU A N 1
AT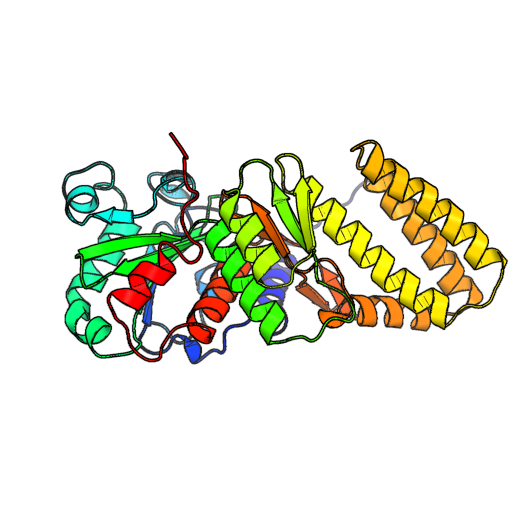OM 796 C CA . LEU A 1 104 ? -16.471 0.738 14.639 1.00 98.75 104 LEU A CA 1
ATOM 797 C C . LEU A 1 104 ? -17.153 0.188 15.899 1.00 98.75 104 LEU A C 1
ATOM 799 O O . LEU A 1 104 ? -16.480 -0.069 16.897 1.00 98.75 104 LEU A O 1
ATOM 803 N N . HIS A 1 105 ? -18.462 -0.079 15.838 1.00 98.56 105 HIS A N 1
ATOM 804 C CA . HIS A 1 105 ? -19.191 -0.750 16.921 1.00 98.56 105 HIS A CA 1
ATOM 805 C C . HIS A 1 105 ? -18.680 -2.165 17.187 1.00 98.56 105 HIS A C 1
ATOM 807 O O . HIS A 1 105 ? -18.446 -2.522 18.343 1.00 98.56 105 HIS A O 1
ATOM 813 N N . GLN A 1 106 ? -18.486 -2.975 16.140 1.00 98.69 106 GLN A N 1
ATOM 814 C CA . GLN A 1 106 ? -17.961 -4.337 16.294 1.00 98.69 106 GLN A CA 1
ATOM 815 C C . GLN A 1 106 ? -16.541 -4.327 16.858 1.00 98.69 106 GLN A C 1
ATOM 817 O O . GLN A 1 106 ? -16.243 -5.100 17.769 1.00 98.69 106 GLN A O 1
ATOM 822 N N . MET A 1 107 ? -15.691 -3.418 16.374 1.00 98.62 107 MET A N 1
ATOM 823 C CA . MET A 1 107 ? -14.338 -3.240 16.893 1.00 98.62 107 MET A CA 1
ATOM 824 C C . MET A 1 107 ? -14.334 -2.855 18.371 1.00 98.62 107 MET A C 1
ATOM 826 O O . MET A 1 107 ? -13.635 -3.491 19.156 1.00 98.62 107 MET A O 1
ATOM 830 N N . LEU A 1 108 ? -15.124 -1.852 18.772 1.00 98.69 108 LEU A N 1
ATOM 831 C CA . LEU A 1 108 ? -15.196 -1.418 20.167 1.00 98.69 108 LEU A CA 1
ATOM 832 C C . LEU A 1 108 ? -15.698 -2.547 21.071 1.00 98.69 108 LEU A C 1
ATOM 834 O O . LEU A 1 108 ? -15.091 -2.829 22.102 1.00 98.69 108 LEU A O 1
ATOM 838 N N . LYS A 1 109 ? -16.770 -3.231 20.656 1.00 98.56 109 LYS A N 1
ATOM 839 C CA . LYS A 1 109 ? -17.339 -4.365 21.388 1.00 98.56 109 LYS A CA 1
ATOM 840 C C . LYS A 1 109 ? -16.306 -5.476 21.586 1.00 98.56 109 LYS A C 1
ATOM 842 O O . LYS A 1 109 ? -16.093 -5.909 22.715 1.00 98.56 109 LYS A O 1
ATOM 847 N N . LYS A 1 110 ? -15.650 -5.923 20.510 1.00 98.56 110 LYS A N 1
ATOM 848 C CA . LYS A 1 110 ? -14.639 -6.991 20.576 1.00 98.56 110 LYS A CA 1
ATOM 849 C C . LYS A 1 110 ? -13.412 -6.576 21.374 1.00 98.56 110 LYS A C 1
ATOM 851 O O . LYS A 1 110 ? -12.934 -7.350 22.194 1.00 98.56 110 LYS A O 1
ATOM 856 N N . GLY A 1 111 ? -12.964 -5.336 21.197 1.00 98.19 111 GLY A N 1
ATOM 857 C CA . GLY A 1 111 ? -11.888 -4.743 21.980 1.00 98.19 111 GLY A CA 1
ATOM 858 C C . GLY A 1 111 ? -12.171 -4.760 23.480 1.00 98.19 111 GLY A C 1
ATOM 859 O O . GLY A 1 111 ? -11.309 -5.145 24.264 1.00 98.19 111 GLY A O 1
ATOM 860 N N . GLN A 1 112 ? -13.390 -4.400 23.885 1.00 98.31 112 GLN A N 1
ATOM 861 C CA . GLN A 1 112 ? -13.810 -4.421 25.286 1.00 98.31 112 GLN A CA 1
ATOM 862 C C . GLN A 1 112 ? -13.970 -5.848 25.834 1.00 98.31 112 GLN A C 1
ATOM 864 O O . GLN A 1 112 ? -13.571 -6.095 26.971 1.00 98.31 112 GLN A O 1
ATOM 869 N N . GLU A 1 113 ? -14.501 -6.785 25.039 1.00 98.19 113 GLU A N 1
ATOM 870 C CA . GLU A 1 113 ? -14.602 -8.212 25.396 1.00 98.19 113 GLU A CA 1
ATOM 871 C C . GLU A 1 113 ? -13.218 -8.842 25.637 1.00 98.19 113 GLU A C 1
ATOM 873 O O . GLU A 1 113 ? -13.042 -9.574 26.607 1.00 98.19 113 GLU A O 1
ATOM 878 N N . GLN A 1 114 ? -12.232 -8.517 24.794 1.00 97.00 114 GLN A N 1
ATOM 879 C CA . GLN A 1 114 ? -10.872 -9.085 24.810 1.00 97.00 114 GLN A CA 1
ATOM 880 C C . GLN A 1 114 ? -9.851 -8.180 25.524 1.00 97.00 114 GLN A C 1
ATOM 882 O O . GLN A 1 114 ? -8.639 -8.374 25.432 1.00 97.00 114 GLN A O 1
ATOM 887 N N . LYS A 1 115 ? -10.310 -7.154 26.247 1.00 96.56 115 LYS A N 1
ATOM 888 C CA . LYS A 1 115 ? -9.465 -6.065 26.766 1.00 96.56 115 LYS A CA 1
ATOM 889 C C . LYS A 1 115 ? -8.299 -6.548 27.625 1.00 96.56 115 LYS A C 1
ATOM 891 O O . LYS A 1 115 ? -7.181 -6.045 27.490 1.00 96.56 115 LYS A O 1
ATOM 896 N N . ASP A 1 116 ? -8.555 -7.505 28.512 1.00 95.19 116 ASP A N 1
ATOM 897 C CA . ASP A 1 116 ? -7.533 -8.059 29.401 1.00 95.19 116 ASP A CA 1
ATOM 898 C C . ASP A 1 116 ? -6.559 -8.978 28.654 1.00 95.19 116 ASP A C 1
ATOM 900 O O . ASP A 1 116 ? -5.367 -8.973 28.959 1.00 95.19 116 ASP A O 1
ATOM 904 N N . GLU A 1 117 ? -7.022 -9.709 27.642 1.00 94.31 117 GLU A N 1
ATOM 905 C CA . GLU A 1 117 ? -6.178 -10.553 26.788 1.00 94.31 117 GLU A CA 1
ATOM 906 C C . GLU A 1 117 ? -5.215 -9.687 25.975 1.00 94.31 117 GLU A C 1
ATOM 908 O O . GLU A 1 117 ? -4.001 -9.892 26.041 1.00 94.31 117 GLU A O 1
ATOM 913 N N . ILE A 1 118 ? -5.724 -8.638 25.316 1.00 95.06 118 ILE A N 1
ATOM 914 C CA . ILE A 1 118 ? -4.916 -7.680 24.546 1.00 95.06 118 ILE A CA 1
ATOM 915 C C . ILE A 1 118 ? -3.858 -7.037 25.450 1.00 95.06 118 ILE A C 1
ATOM 917 O O . ILE A 1 118 ? -2.701 -6.925 25.062 1.00 95.06 118 ILE A O 1
ATOM 921 N N . ARG A 1 119 ? -4.197 -6.645 26.684 1.00 94.81 119 ARG A N 1
ATOM 922 C CA . ARG A 1 119 ? -3.232 -6.022 27.614 1.00 94.81 119 ARG A CA 1
ATOM 923 C C . ARG A 1 119 ? -2.113 -6.956 28.076 1.00 94.81 119 ARG A C 1
ATOM 925 O O . ARG A 1 119 ? -1.059 -6.468 28.474 1.00 94.81 119 ARG A O 1
ATOM 932 N N . ASN A 1 120 ? -2.340 -8.269 28.069 1.00 91.69 120 ASN A N 1
ATOM 933 C CA . ASN A 1 120 ? -1.422 -9.251 28.650 1.00 91.69 120 ASN A CA 1
ATOM 934 C C . ASN A 1 120 ? -0.744 -10.165 27.614 1.00 91.69 120 ASN A C 1
ATOM 936 O O . ASN A 1 120 ? 0.070 -11.009 27.995 1.00 91.69 120 ASN A O 1
ATOM 940 N N . SER A 1 121 ? -1.034 -9.990 26.325 1.00 91.06 121 SER A N 1
ATOM 941 C CA . SER A 1 121 ? -0.511 -10.805 25.223 1.00 91.06 121 SER A CA 1
ATOM 942 C C . SER A 1 121 ? -0.038 -9.941 24.038 1.00 91.06 121 SER A C 1
ATOM 944 O O . SER A 1 121 ? 0.129 -8.721 24.161 1.00 91.06 121 SER A O 1
ATOM 946 N N . SER A 1 122 ? 0.226 -10.585 22.897 1.00 90.44 122 SER A N 1
ATOM 947 C CA . SER A 1 122 ? 0.465 -9.940 21.600 1.00 90.44 122 SER A CA 1
ATOM 948 C C . SER A 1 122 ? -0.802 -9.790 20.751 1.00 90.44 122 SER A C 1
ATOM 950 O O . SER A 1 122 ? -0.718 -9.171 19.687 1.00 90.44 122 SER A O 1
ATOM 952 N N . ASP A 1 123 ? -1.934 -10.332 21.209 1.00 93.75 123 ASP A N 1
ATOM 953 C CA . ASP A 1 123 ? -3.202 -10.375 20.478 1.00 93.75 123 ASP A CA 1
ATOM 954 C C . ASP A 1 123 ? -3.743 -8.962 20.236 1.00 93.75 123 ASP A C 1
ATOM 956 O O . ASP A 1 123 ? -3.448 -8.016 20.978 1.00 93.75 123 ASP A O 1
ATOM 960 N N . LEU A 1 124 ? -4.505 -8.796 19.157 1.00 95.62 124 LEU A N 1
ATOM 961 C CA . LEU A 1 124 ? -5.000 -7.501 18.699 1.00 95.62 124 LEU A CA 1
ATOM 962 C C . LEU A 1 124 ? -6.457 -7.599 18.245 1.00 95.62 124 LEU A C 1
ATOM 964 O O . LEU A 1 124 ? -6.888 -8.619 17.711 1.00 95.62 124 LEU A O 1
ATOM 968 N N . VAL A 1 125 ? -7.179 -6.487 18.381 1.00 98.38 125 VAL A N 1
ATOM 969 C CA . VAL A 1 125 ? -8.444 -6.246 17.678 1.00 98.38 125 VAL A CA 1
ATOM 970 C C . VAL A 1 125 ? -8.193 -5.162 16.636 1.00 98.38 125 VAL A C 1
ATOM 972 O O . VAL A 1 125 ? -7.857 -4.024 16.979 1.00 98.38 125 VAL A O 1
ATOM 975 N N . LEU A 1 126 ? -8.317 -5.542 15.366 1.00 97.75 126 LEU A N 1
ATOM 976 C CA . LEU A 1 126 ? -7.924 -4.748 14.205 1.00 97.75 126 LEU A CA 1
ATOM 977 C C . LEU A 1 126 ? -9.107 -4.475 13.283 1.00 97.75 126 LEU A C 1
ATOM 979 O O . LEU A 1 126 ? -10.050 -5.258 13.234 1.00 97.75 126 LEU A O 1
ATOM 983 N N . GLY A 1 127 ? -9.023 -3.389 12.521 1.00 98.19 127 GLY A N 1
ATOM 984 C CA . GLY A 1 127 ? -9.929 -3.094 11.418 1.00 98.19 127 GLY A CA 1
ATOM 985 C C . GLY A 1 127 ? -9.173 -3.013 10.101 1.00 98.19 127 GLY A C 1
ATOM 986 O O . GLY A 1 127 ? -8.224 -2.238 9.993 1.00 98.19 127 GLY A O 1
ATOM 987 N N . PHE A 1 128 ? -9.591 -3.790 9.107 1.00 98.06 128 PHE A N 1
ATOM 988 C CA . PHE A 1 128 ? -9.219 -3.582 7.708 1.00 98.06 128 PHE A CA 1
ATOM 989 C C . PHE A 1 128 ? -10.338 -2.793 7.053 1.00 98.06 128 PHE A C 1
ATOM 991 O O . PHE A 1 128 ? -11.426 -3.333 6.863 1.00 98.06 128 PHE A O 1
ATOM 998 N N . VAL A 1 129 ? -10.086 -1.520 6.756 1.00 98.38 129 VAL A N 1
ATOM 999 C CA . VAL A 1 129 ? -11.093 -0.631 6.180 1.00 98.38 129 VAL A CA 1
ATOM 1000 C C . VAL A 1 129 ? -10.674 -0.255 4.773 1.00 98.38 129 VAL A C 1
ATOM 1002 O O . VAL A 1 129 ? -9.657 0.411 4.587 1.00 98.38 129 VAL A O 1
ATOM 1005 N N . PHE A 1 130 ? -11.455 -0.707 3.798 1.00 97.69 130 PHE A N 1
ATOM 1006 C CA . PHE A 1 130 ? -11.257 -0.445 2.376 1.00 97.69 130 PHE A CA 1
ATOM 1007 C C . PHE A 1 130 ? -12.238 0.605 1.881 1.00 97.69 130 PHE A C 1
ATOM 1009 O O . PHE A 1 130 ? -13.224 0.894 2.549 1.00 97.69 130 PHE A O 1
ATOM 1016 N N . ASP A 1 131 ? -11.998 1.173 0.712 1.00 96.50 131 ASP A N 1
ATOM 1017 C CA . ASP A 1 131 ? -12.968 2.038 0.056 1.00 96.50 131 ASP A CA 1
ATOM 1018 C C . ASP A 1 131 ? -13.808 1.301 -0.998 1.00 96.50 131 ASP A C 1
ATOM 1020 O O . ASP A 1 131 ? -13.693 0.089 -1.200 1.00 96.50 131 ASP A O 1
ATOM 1024 N N . GLY A 1 132 ? -14.733 2.035 -1.617 1.00 96.12 132 GLY A N 1
ATOM 1025 C CA . GLY A 1 132 ? -15.771 1.469 -2.475 1.00 96.12 132 GLY A CA 1
ATOM 1026 C C . GLY A 1 132 ? -15.255 0.709 -3.700 1.00 96.12 132 GLY A C 1
ATOM 1027 O O . GLY A 1 132 ? -15.898 -0.249 -4.125 1.00 96.12 132 GLY A O 1
ATOM 1028 N N . ASP A 1 133 ? -14.122 1.092 -4.278 1.00 93.94 133 ASP A N 1
ATOM 1029 C CA . ASP A 1 133 ? -13.466 0.398 -5.393 1.00 93.94 133 ASP A CA 1
ATOM 1030 C C . ASP A 1 133 ? -12.233 -0.416 -4.973 1.00 93.94 133 ASP A C 1
ATOM 1032 O O . ASP A 1 133 ? -11.803 -1.291 -5.730 1.00 93.94 133 ASP A O 1
ATOM 1036 N N . GLY A 1 134 ? -11.762 -0.258 -3.734 1.00 92.88 134 GLY A N 1
ATOM 1037 C CA . GLY A 1 134 ? -10.810 -1.157 -3.092 1.00 92.88 134 GLY A CA 1
ATOM 1038 C C . GLY A 1 134 ? -9.352 -0.856 -3.430 1.00 92.88 134 GLY A C 1
ATOM 1039 O O . GLY A 1 134 ? -8.518 -1.771 -3.396 1.00 92.88 134 GLY A O 1
ATOM 1040 N N . ASP A 1 135 ? -9.010 0.391 -3.735 1.00 93.50 135 ASP A N 1
ATOM 1041 C CA . ASP A 1 135 ? -7.634 0.824 -3.987 1.00 93.50 135 ASP A CA 1
ATOM 1042 C C . ASP A 1 135 ? -6.990 1.506 -2.760 1.00 93.50 135 ASP A C 1
ATOM 1044 O O . ASP A 1 135 ? -5.768 1.421 -2.596 1.00 93.50 135 ASP A O 1
ATOM 1048 N N . ARG A 1 136 ? -7.799 2.053 -1.839 1.00 95.00 136 ARG A N 1
ATOM 1049 C CA . ARG A 1 136 ? -7.358 2.667 -0.574 1.00 95.00 136 ARG A CA 1
ATOM 1050 C C . ARG A 1 136 ? -7.633 1.790 0.641 1.00 95.00 136 ARG A C 1
ATOM 1052 O O . ARG A 1 136 ? -8.652 1.106 0.725 1.00 95.00 136 ARG A O 1
ATOM 1059 N N . CYS A 1 137 ? -6.727 1.829 1.617 1.00 95.88 137 CYS A N 1
ATOM 1060 C CA . CYS A 1 137 ? -6.886 1.120 2.886 1.00 95.88 137 CYS A CA 1
ATOM 1061 C C . CYS A 1 137 ? -6.393 1.944 4.064 1.00 95.88 137 CYS A C 1
ATOM 1063 O O . CYS A 1 137 ? -5.263 2.426 4.024 1.00 95.88 137 CYS A O 1
ATOM 1065 N N . PHE A 1 138 ? -7.167 1.947 5.151 1.00 97.75 138 PHE A N 1
ATOM 1066 C CA . PHE A 1 138 ? -6.697 2.294 6.493 1.00 97.75 138 PHE A CA 1
ATOM 1067 C C . PHE A 1 138 ? -6.663 1.061 7.394 1.00 97.75 138 PHE A C 1
ATOM 1069 O O . PHE A 1 138 ? -7.452 0.126 7.224 1.00 97.75 138 PHE A O 1
ATOM 1076 N N . LEU A 1 139 ? -5.751 1.070 8.368 1.00 98.12 139 LEU A N 1
ATOM 1077 C CA . LEU A 1 139 ? -5.761 0.095 9.455 1.00 98.12 139 LEU A CA 1
ATOM 1078 C C . LEU A 1 139 ? -6.282 0.744 10.727 1.00 98.12 139 LEU A C 1
ATOM 1080 O O . LEU A 1 139 ? -5.838 1.821 11.115 1.00 98.12 139 LEU A O 1
ATOM 1084 N N . LEU A 1 140 ? -7.190 0.057 11.407 1.00 98.56 140 LEU A N 1
ATOM 1085 C CA . LEU A 1 140 ? -7.697 0.473 12.706 1.00 98.56 140 LEU A CA 1
ATOM 1086 C C . LEU A 1 140 ? -7.156 -0.441 13.802 1.00 98.56 140 LEU A C 1
ATOM 1088 O O . LEU A 1 140 ? -7.060 -1.651 13.606 1.00 98.56 140 LEU A O 1
ATOM 1092 N N . PHE A 1 141 ? -6.831 0.120 14.963 1.00 98.25 141 PHE A N 1
ATOM 1093 C CA . PHE A 1 141 ? -6.340 -0.630 16.123 1.00 98.25 141 PHE A CA 1
ATOM 1094 C C . PHE A 1 141 ? -7.138 -0.246 17.363 1.00 98.25 141 PHE A C 1
ATOM 1096 O O . PHE A 1 141 ? -7.166 0.922 17.739 1.00 98.25 141 PHE A O 1
ATOM 1103 N N . TYR A 1 142 ? -7.749 -1.211 18.046 1.00 98.50 142 TYR A N 1
ATOM 1104 C CA . TYR A 1 142 ? -8.320 -0.935 19.363 1.00 98.50 142 TYR A CA 1
ATOM 1105 C C . TYR A 1 142 ? -7.205 -0.771 20.410 1.00 98.50 142 TYR A C 1
ATOM 1107 O O . TYR A 1 142 ? -6.380 -1.664 20.604 1.00 98.50 142 TYR A O 1
ATOM 1115 N N . GLU A 1 143 ? -7.194 0.366 21.107 1.00 97.44 143 GLU A N 1
ATOM 1116 C CA . GLU A 1 143 ? -6.280 0.661 22.209 1.00 97.44 143 GLU A CA 1
ATOM 1117 C C . GLU A 1 143 ? -6.967 0.373 23.558 1.00 97.44 143 GLU A C 1
ATOM 1119 O O . GLU A 1 143 ? -7.826 1.145 24.009 1.00 97.44 143 GLU A O 1
ATOM 1124 N N . PRO A 1 144 ? -6.549 -0.674 24.292 1.00 96.94 144 PRO A N 1
ATOM 1125 C CA . PRO A 1 144 ? -7.232 -1.093 25.509 1.00 96.94 144 PRO A CA 1
ATOM 1126 C C . PRO A 1 144 ? -6.957 -0.163 26.699 1.00 96.94 144 PRO A C 1
ATOM 1128 O O . PRO A 1 144 ? -7.646 -0.242 27.715 1.00 96.94 144 PRO A O 1
ATOM 1131 N N . PHE A 1 145 ? -5.938 0.700 26.649 1.00 96.12 145 PHE A N 1
ATOM 1132 C CA . PHE A 1 145 ? -5.566 1.572 27.774 1.00 96.12 145 PHE A CA 1
ATOM 1133 C C . PHE A 1 145 ? -6.433 2.829 27.858 1.00 96.12 145 PHE A C 1
ATOM 1135 O O . PHE A 1 145 ? -6.767 3.253 28.962 1.00 96.12 145 PHE A O 1
ATOM 1142 N N . GLN A 1 146 ? -6.840 3.367 26.707 1.00 96.31 146 GLN A N 1
ATOM 1143 C CA . GLN A 1 146 ? -7.685 4.561 26.603 1.00 96.31 146 GLN A CA 1
ATOM 1144 C C . GLN A 1 146 ? -9.106 4.257 26.112 1.00 96.31 146 GLN A C 1
ATOM 1146 O O . GLN A 1 146 ? -9.916 5.172 26.045 1.00 96.31 146 GLN A O 1
ATOM 1151 N N . ASP A 1 147 ? -9.417 2.988 25.820 1.00 97.19 147 ASP A N 1
ATOM 1152 C CA . ASP A 1 147 ? -10.743 2.545 25.366 1.00 97.19 147 ASP A CA 1
ATOM 1153 C C . ASP A 1 147 ? -11.208 3.297 24.108 1.00 97.19 147 ASP A C 1
ATOM 1155 O O . ASP A 1 147 ? -12.274 3.910 24.061 1.00 97.19 147 ASP A O 1
ATOM 1159 N N . ARG A 1 148 ? -10.350 3.289 23.085 1.00 97.81 148 ARG A N 1
ATOM 1160 C CA . ARG A 1 148 ? -10.554 4.004 21.819 1.00 97.81 148 ARG A CA 1
ATOM 1161 C C . ARG A 1 148 ? -10.011 3.201 20.644 1.00 97.81 148 ARG A C 1
ATOM 1163 O O . ARG A 1 148 ? -9.264 2.246 20.839 1.00 97.81 148 ARG A O 1
ATOM 1170 N N . ILE A 1 149 ? -10.350 3.610 19.430 1.00 98.62 149 ILE A N 1
ATOM 1171 C CA . ILE A 1 149 ? -9.811 3.045 18.192 1.00 98.62 149 ILE A CA 1
ATOM 1172 C C . ILE A 1 149 ? -8.821 4.045 17.598 1.00 98.62 149 ILE A C 1
ATOM 1174 O O . ILE A 1 149 ? -9.178 5.194 17.369 1.00 98.62 149 ILE A O 1
ATOM 1178 N N . LEU A 1 150 ? -7.582 3.628 17.362 1.00 98.31 150 LEU A N 1
ATOM 1179 C CA . LEU A 1 150 ? -6.600 4.378 16.583 1.00 98.31 150 LEU A CA 1
ATOM 1180 C C . LEU A 1 150 ? -6.869 4.173 15.094 1.00 98.31 150 LEU A C 1
ATOM 1182 O O . LEU A 1 150 ? -7.183 3.058 14.675 1.00 98.31 150 LEU A O 1
ATOM 1186 N N . VAL A 1 151 ? -6.702 5.236 14.313 1.00 97.75 151 VAL A N 1
ATOM 1187 C CA . VAL A 1 151 ? -6.876 5.237 12.859 1.00 97.75 151 VAL A CA 1
ATOM 1188 C C . VAL A 1 151 ? -5.513 5.494 12.223 1.00 97.75 151 VAL A C 1
ATOM 1190 O O . VAL A 1 151 ? -4.885 6.519 12.479 1.00 97.75 151 VAL A O 1
ATOM 1193 N N . LEU A 1 152 ? -5.018 4.536 11.441 1.00 97.06 152 LEU A N 1
ATOM 1194 C CA . LEU A 1 152 ? -3.715 4.615 10.786 1.00 97.06 152 LEU A CA 1
ATOM 1195 C C . LEU A 1 152 ? -3.935 4.854 9.288 1.00 97.06 152 LEU A C 1
ATOM 1197 O O . LEU A 1 152 ? -4.313 3.932 8.558 1.00 97.06 152 LEU A O 1
ATOM 1201 N N . GLY A 1 153 ? -3.697 6.100 8.870 1.00 95.12 153 GLY A N 1
ATOM 1202 C CA . GLY A 1 153 ? -3.827 6.574 7.490 1.00 95.12 153 GLY A CA 1
ATOM 1203 C C . GLY A 1 153 ? -2.636 6.240 6.584 1.00 95.12 153 GLY A C 1
ATOM 1204 O O . GLY A 1 153 ? -1.653 5.629 7.017 1.00 95.12 153 GLY A O 1
ATOM 1205 N N . GLY A 1 154 ? -2.696 6.668 5.319 1.00 94.25 154 GLY A N 1
ATOM 1206 C CA . GLY A 1 154 ? -1.758 6.251 4.270 1.00 94.25 154 GLY A CA 1
ATOM 1207 C C . GLY A 1 154 ? -0.285 6.525 4.575 1.00 94.25 154 GLY A C 1
ATOM 1208 O O . GLY A 1 154 ? 0.551 5.638 4.400 1.00 94.25 154 GLY A O 1
ATOM 1209 N N . ASP A 1 155 ? 0.041 7.701 5.113 1.00 93.94 155 ASP A N 1
ATOM 1210 C CA . ASP A 1 155 ? 1.426 8.072 5.435 1.00 93.94 155 ASP A CA 1
ATOM 1211 C C . ASP A 1 155 ? 2.035 7.197 6.539 1.00 93.94 155 ASP A C 1
ATOM 1213 O O . ASP A 1 155 ? 3.183 6.752 6.441 1.00 93.94 155 ASP A O 1
ATOM 1217 N N . VAL A 1 156 ? 1.251 6.905 7.581 1.00 94.81 156 VAL A N 1
ATOM 1218 C CA . VAL A 1 156 ? 1.655 6.032 8.691 1.00 94.81 156 VAL A CA 1
ATOM 1219 C C . VAL A 1 156 ? 1.918 4.617 8.179 1.00 94.81 156 VAL A C 1
ATOM 1221 O O . VAL A 1 156 ? 2.968 4.028 8.459 1.00 94.81 156 VAL A O 1
ATOM 1224 N N . LEU A 1 157 ? 0.988 4.083 7.386 1.00 95.81 157 LEU A N 1
ATOM 1225 C CA . LEU A 1 157 ? 1.101 2.753 6.795 1.00 95.81 157 LEU A CA 1
ATOM 1226 C C . LEU A 1 157 ? 2.314 2.649 5.853 1.00 95.81 157 LEU A C 1
ATOM 1228 O O . LEU A 1 157 ? 3.093 1.695 5.949 1.00 95.81 157 LEU A O 1
ATOM 1232 N N . ALA A 1 158 ? 2.530 3.651 4.998 1.00 95.62 158 ALA A N 1
ATOM 1233 C CA . ALA A 1 158 ? 3.661 3.700 4.075 1.00 95.62 158 ALA A CA 1
ATOM 1234 C C . ALA A 1 158 ? 4.999 3.762 4.814 1.00 95.62 158 ALA A C 1
ATOM 1236 O O . ALA A 1 158 ? 5.940 3.047 4.463 1.00 95.62 158 ALA A O 1
ATOM 1237 N N . TYR A 1 159 ? 5.084 4.564 5.877 1.00 95.81 159 TYR A N 1
ATOM 1238 C CA . TYR A 1 159 ? 6.288 4.664 6.693 1.00 95.81 159 TYR A CA 1
ATOM 1239 C C . TYR A 1 159 ? 6.663 3.326 7.344 1.00 95.81 159 TYR A C 1
ATOM 1241 O O . TYR A 1 159 ? 7.829 2.919 7.291 1.00 95.81 159 TYR A O 1
ATOM 1249 N N . PHE A 1 160 ? 5.698 2.591 7.909 1.00 96.12 160 PHE A N 1
ATOM 1250 C CA . PHE A 1 160 ? 5.977 1.263 8.462 1.00 96.12 160 PHE A CA 1
ATOM 1251 C C . PHE A 1 160 ? 6.475 0.292 7.392 1.00 96.12 160 PHE A C 1
ATOM 1253 O O . PHE A 1 160 ? 7.505 -0.361 7.593 1.00 96.12 160 PHE A O 1
ATOM 1260 N N . GLN A 1 161 ? 5.796 0.232 6.243 1.00 95.88 161 GLN A N 1
ATOM 1261 C CA . GLN A 1 161 ? 6.229 -0.602 5.122 1.00 95.88 161 GLN A CA 1
ATOM 1262 C C . GLN A 1 161 ? 7.650 -0.240 4.666 1.00 95.88 161 GLN A C 1
ATOM 1264 O O . GLN A 1 161 ? 8.482 -1.134 4.501 1.00 95.88 161 GLN A O 1
ATOM 1269 N N . ALA A 1 162 ? 7.969 1.052 4.548 1.00 95.62 162 ALA A N 1
ATOM 1270 C CA . ALA A 1 162 ? 9.307 1.533 4.218 1.00 95.62 162 ALA A CA 1
ATOM 1271 C C . ALA A 1 162 ? 10.354 1.050 5.232 1.00 95.62 162 ALA A C 1
ATOM 1273 O O . ALA A 1 162 ? 11.375 0.482 4.849 1.00 95.62 162 ALA A O 1
ATOM 1274 N N . LYS A 1 163 ? 10.100 1.180 6.539 1.00 94.69 163 LYS A N 1
ATOM 1275 C CA . LYS A 1 163 ? 11.039 0.689 7.561 1.00 94.69 163 LYS A CA 1
ATOM 1276 C C . LYS A 1 163 ? 11.266 -0.817 7.484 1.00 94.69 163 LYS A C 1
ATOM 1278 O O . LYS A 1 163 ? 12.402 -1.263 7.659 1.00 94.69 163 LYS A O 1
ATOM 1283 N N . LEU A 1 164 ? 10.218 -1.602 7.229 1.00 94.88 164 LEU A N 1
ATOM 1284 C CA . LEU A 1 164 ? 10.365 -3.046 7.051 1.00 94.88 164 LEU A CA 1
ATOM 1285 C C . LEU A 1 164 ? 11.202 -3.363 5.805 1.00 94.88 164 LEU A C 1
ATOM 1287 O O . LEU A 1 164 ? 12.109 -4.192 5.876 1.00 94.88 164 LEU A O 1
ATOM 1291 N N . LEU A 1 165 ? 10.939 -2.676 4.690 1.00 94.19 165 LEU A N 1
ATOM 1292 C CA . LEU A 1 165 ? 11.721 -2.784 3.461 1.00 94.19 165 LEU A CA 1
ATOM 1293 C C . LEU A 1 165 ? 13.202 -2.487 3.733 1.00 94.19 165 LEU A C 1
ATOM 1295 O O . LEU A 1 165 ? 14.037 -3.352 3.468 1.00 94.19 165 LEU A O 1
ATOM 1299 N N . GLN A 1 166 ? 13.512 -1.342 4.348 1.00 92.88 166 GLN A N 1
ATOM 1300 C CA . GLN A 1 166 ? 14.874 -0.926 4.710 1.00 92.88 166 GLN A CA 1
ATOM 1301 C C . GLN A 1 166 ? 15.596 -1.951 5.590 1.00 92.88 166 GLN A C 1
ATOM 1303 O O . GLN A 1 166 ? 16.803 -2.143 5.466 1.00 92.88 166 GLN A O 1
ATOM 1308 N N . ARG A 1 167 ? 14.866 -2.617 6.491 1.00 92.69 167 ARG A N 1
ATOM 1309 C CA . ARG A 1 167 ? 15.423 -3.662 7.355 1.00 92.69 167 ARG A CA 1
ATOM 1310 C C . ARG A 1 167 ? 15.715 -4.958 6.597 1.00 92.69 167 ARG A C 1
ATOM 1312 O O . ARG A 1 167 ? 16.686 -5.640 6.915 1.00 92.69 167 ARG A O 1
ATOM 1319 N N . ASN A 1 168 ? 14.860 -5.322 5.643 1.00 92.69 168 ASN A N 1
ATOM 1320 C CA . ASN A 1 168 ? 14.881 -6.639 5.007 1.00 92.69 168 ASN A CA 1
ATOM 1321 C C . ASN A 1 168 ? 15.768 -6.707 3.756 1.00 92.69 168 ASN A C 1
ATOM 1323 O O . ASN A 1 168 ? 16.196 -7.801 3.384 1.00 92.69 168 ASN A O 1
ATOM 1327 N N . TYR A 1 169 ? 16.056 -5.579 3.104 1.00 91.94 169 TYR A N 1
ATOM 1328 C CA . TYR A 1 169 ? 16.905 -5.560 1.915 1.00 91.94 169 TYR A CA 1
ATOM 1329 C C . TYR A 1 169 ? 18.051 -4.562 2.051 1.00 91.94 169 TYR A C 1
ATOM 1331 O O . TYR A 1 169 ? 17.937 -3.514 2.675 1.00 91.94 169 TYR A O 1
ATOM 1339 N N . ASN A 1 170 ? 19.172 -4.899 1.418 1.00 90.81 170 ASN A N 1
ATOM 1340 C CA . ASN A 1 170 ? 20.330 -4.025 1.320 1.00 90.81 170 ASN A CA 1
ATOM 1341 C C . ASN A 1 170 ? 20.400 -3.448 -0.098 1.00 90.81 170 ASN A C 1
ATOM 1343 O O . ASN A 1 170 ? 20.765 -4.164 -1.037 1.00 90.81 170 ASN A O 1
ATOM 1347 N N . TRP A 1 171 ? 20.016 -2.183 -0.259 1.00 91.75 171 TRP A N 1
ATOM 1348 C CA . TRP A 1 171 ? 20.107 -1.483 -1.539 1.00 91.75 171 TRP A CA 1
ATOM 1349 C C . TRP A 1 171 ? 21.517 -0.953 -1.791 1.00 91.75 171 TRP A C 1
ATOM 1351 O O . TRP A 1 171 ? 22.245 -0.579 -0.876 1.00 91.75 171 TRP A O 1
ATOM 1361 N N . HIS A 1 172 ? 21.891 -0.865 -3.066 1.00 86.69 172 HIS A N 1
ATOM 1362 C CA . HIS A 1 172 ? 23.167 -0.267 -3.473 1.00 86.69 172 HIS A CA 1
ATOM 1363 C C . HIS A 1 172 ? 23.210 1.261 -3.315 1.00 86.69 172 HIS A C 1
ATOM 1365 O O . HIS A 1 172 ? 24.291 1.838 -3.228 1.00 86.69 172 HIS A O 1
ATOM 1371 N N . LYS A 1 173 ? 22.044 1.909 -3.287 1.00 89.81 173 LYS A N 1
ATOM 1372 C CA . LYS A 1 173 ? 21.851 3.337 -3.015 1.00 89.81 173 LYS A CA 1
ATOM 1373 C C . LYS A 1 173 ? 20.622 3.521 -2.130 1.00 89.81 173 LYS A C 1
ATOM 1375 O O . LYS A 1 173 ? 19.825 2.593 -2.032 1.00 89.81 173 LYS A O 1
ATOM 1380 N N . ALA A 1 174 ? 20.458 4.694 -1.522 1.00 94.62 174 ALA A N 1
ATOM 1381 C CA . ALA A 1 174 ? 19.251 5.002 -0.758 1.00 94.62 174 ALA A CA 1
ATOM 1382 C C . ALA A 1 174 ? 18.001 4.707 -1.616 1.00 94.62 174 ALA A C 1
ATOM 1384 O O . ALA A 1 174 ? 17.948 5.158 -2.764 1.00 94.62 174 ALA A O 1
ATOM 1385 N N . PRO A 1 175 ? 17.047 3.889 -1.144 1.00 96.94 175 PRO A N 1
ATOM 1386 C CA . PRO A 1 175 ? 15.797 3.675 -1.859 1.00 96.94 175 PRO A CA 1
ATOM 1387 C C . PRO A 1 175 ? 14.917 4.928 -1.796 1.00 96.94 175 PRO A C 1
ATOM 1389 O O . PRO A 1 175 ? 15.020 5.725 -0.866 1.00 96.94 175 PRO A O 1
ATOM 1392 N N . LEU A 1 176 ? 14.053 5.093 -2.792 1.00 97.12 176 LEU A N 1
ATOM 1393 C CA . LEU A 1 176 ? 13.176 6.243 -2.949 1.00 97.12 176 LEU A CA 1
ATOM 1394 C C . LEU A 1 176 ? 11.829 6.002 -2.265 1.00 97.12 176 LEU A C 1
ATOM 1396 O O . LEU A 1 176 ? 11.139 5.021 -2.561 1.00 97.12 176 LEU A O 1
ATOM 1400 N N . PHE A 1 177 ? 11.461 6.938 -1.399 1.00 97.44 177 PHE A N 1
ATOM 1401 C CA . PHE A 1 177 ? 10.137 7.095 -0.815 1.00 97.44 177 PHE A CA 1
ATOM 1402 C C . PHE A 1 177 ? 9.437 8.268 -1.510 1.00 97.44 177 PHE A C 1
ATOM 1404 O O . PHE A 1 177 ? 9.916 9.403 -1.453 1.00 97.44 177 PHE A O 1
ATOM 1411 N N . VAL A 1 178 ? 8.324 7.995 -2.188 1.00 96.00 178 VAL A N 1
ATOM 1412 C CA . VAL A 1 178 ? 7.541 9.015 -2.896 1.00 96.00 178 VAL A CA 1
ATOM 1413 C C . VAL A 1 178 ? 6.270 9.312 -2.119 1.00 96.00 178 VAL A C 1
ATOM 1415 O O . VAL A 1 178 ? 5.578 8.407 -1.672 1.00 96.00 178 VAL A O 1
ATOM 1418 N N . ASN A 1 179 ? 5.916 10.575 -1.993 1.00 94.75 179 ASN A N 1
ATOM 1419 C CA . ASN A 1 179 ? 4.626 10.974 -1.455 1.00 94.75 179 ASN A CA 1
ATOM 1420 C C . ASN A 1 179 ? 4.034 12.121 -2.264 1.00 94.75 179 ASN A C 1
ATOM 1422 O O . ASN A 1 179 ? 4.725 12.753 -3.070 1.00 94.75 179 ASN A O 1
ATOM 1426 N N . THR A 1 180 ? 2.744 12.379 -2.095 1.00 94.12 180 THR A N 1
ATOM 1427 C CA . THR A 1 180 ? 2.130 13.568 -2.686 1.00 94.12 180 THR A CA 1
ATOM 1428 C C . THR A 1 180 ? 2.327 14.780 -1.780 1.00 94.12 180 THR A C 1
ATOM 1430 O O . THR A 1 180 ? 2.753 14.677 -0.630 1.00 94.12 180 THR A O 1
ATOM 1433 N N . VAL A 1 181 ? 2.026 15.965 -2.306 1.00 92.62 181 VAL A N 1
ATOM 1434 C CA . VAL A 1 181 ? 2.039 17.222 -1.540 1.00 92.62 181 VAL A CA 1
ATOM 1435 C C . VAL A 1 181 ? 1.003 17.280 -0.408 1.00 92.62 181 VAL A C 1
ATOM 1437 O O . VAL A 1 181 ? 1.085 18.189 0.412 1.00 92.62 181 VAL A O 1
ATOM 1440 N N . GLU A 1 182 ? 0.036 16.359 -0.371 1.00 90.81 182 GLU A N 1
ATOM 1441 C CA . GLU A 1 182 ? -0.975 16.263 0.696 1.00 90.81 182 GLU A CA 1
ATOM 1442 C C . GLU A 1 182 ? -0.459 15.519 1.931 1.00 90.81 182 GLU A C 1
ATOM 1444 O O . GLU A 1 182 ? -0.985 15.718 3.023 1.00 90.81 182 GLU A O 1
ATOM 1449 N N . SER A 1 183 ? 0.587 14.706 1.770 1.00 90.12 183 SER A N 1
ATOM 1450 C CA . SER A 1 183 ? 1.177 13.941 2.862 1.00 90.12 183 SER A CA 1
ATOM 1451 C C . SER A 1 183 ? 1.824 14.820 3.932 1.00 90.12 183 SER A C 1
ATOM 1453 O O . SER A 1 183 ? 2.376 15.891 3.655 1.00 90.12 183 SER A O 1
ATOM 1455 N N . ASP A 1 184 ? 1.857 14.302 5.158 1.00 88.06 184 ASP A N 1
ATOM 1456 C CA . ASP A 1 184 ? 2.533 14.922 6.290 1.00 88.06 184 ASP A CA 1
ATOM 1457 C C . ASP A 1 184 ? 4.032 15.129 5.987 1.00 88.06 184 ASP A C 1
ATOM 1459 O O . ASP A 1 184 ? 4.785 14.229 5.582 1.00 88.06 184 ASP A O 1
ATOM 1463 N N . LEU A 1 185 ? 4.498 16.356 6.220 1.00 86.94 185 LEU A N 1
ATOM 1464 C CA . LEU A 1 185 ? 5.903 16.728 6.084 1.00 86.94 185 LEU A CA 1
ATOM 1465 C C . LEU A 1 185 ? 6.802 15.903 7.015 1.00 86.94 185 LEU A C 1
ATOM 1467 O O . LEU A 1 185 ? 7.943 15.601 6.654 1.00 86.94 185 LEU A O 1
ATOM 1471 N N . GLU A 1 186 ? 6.314 15.517 8.194 1.00 90.25 186 GLU A N 1
ATOM 1472 C CA . GLU A 1 186 ? 7.076 14.701 9.137 1.00 90.25 186 GLU A CA 1
ATOM 1473 C C . GLU A 1 186 ? 7.204 13.249 8.688 1.00 90.25 186 GLU A C 1
ATOM 1475 O O . GLU A 1 186 ? 8.258 12.656 8.918 1.00 90.25 186 GLU A O 1
ATOM 1480 N N . ALA A 1 187 ? 6.227 12.700 7.957 1.00 88.38 187 ALA A N 1
ATOM 1481 C CA . ALA A 1 187 ? 6.368 11.379 7.340 1.00 88.38 187 ALA A CA 1
ATOM 1482 C C . ALA A 1 187 ? 7.558 11.365 6.364 1.00 88.38 187 ALA A C 1
ATOM 1484 O O . ALA A 1 187 ? 8.400 10.464 6.389 1.00 88.38 187 ALA A O 1
ATOM 1485 N N . THR A 1 188 ? 7.691 12.436 5.574 1.00 90.69 188 THR A N 1
ATOM 1486 C CA . THR A 1 188 ? 8.811 12.634 4.636 1.00 90.69 188 THR A CA 1
ATOM 1487 C C . THR A 1 188 ? 10.146 12.728 5.375 1.00 90.69 188 THR A C 1
ATOM 1489 O O . THR A 1 188 ? 11.110 12.036 5.042 1.00 90.69 188 THR A O 1
ATOM 1492 N N . ARG A 1 189 ? 10.218 13.563 6.420 1.00 91.50 189 ARG A N 1
ATOM 1493 C CA . ARG A 1 189 ? 11.437 13.728 7.229 1.00 91.50 189 ARG A CA 1
ATOM 1494 C C . ARG A 1 189 ? 11.830 12.434 7.931 1.00 91.50 189 ARG A C 1
ATOM 1496 O O . ARG A 1 189 ? 13.015 12.110 7.988 1.00 91.50 189 ARG A O 1
ATOM 1503 N N . ALA A 1 190 ? 10.857 11.687 8.439 1.00 92.38 190 ALA A N 1
ATOM 1504 C CA . ALA A 1 190 ? 11.087 10.408 9.087 1.00 92.38 190 ALA A CA 1
ATOM 1505 C C . ALA A 1 190 ? 11.603 9.355 8.102 1.00 92.38 190 ALA A C 1
ATOM 1507 O O . ALA A 1 190 ? 12.557 8.646 8.422 1.00 92.38 190 ALA A O 1
ATOM 1508 N N . ALA A 1 191 ? 11.046 9.287 6.887 1.00 93.88 191 ALA A N 1
ATOM 1509 C CA . ALA A 1 191 ? 11.573 8.431 5.825 1.00 93.88 191 ALA A CA 1
ATOM 1510 C C . ALA A 1 191 ? 13.032 8.796 5.493 1.00 93.88 191 ALA A C 1
ATOM 1512 O O . ALA A 1 191 ? 13.898 7.920 5.449 1.00 93.88 191 ALA A O 1
ATOM 1513 N N . GLN A 1 192 ? 13.345 10.089 5.369 1.00 94.56 192 GLN A N 1
ATOM 1514 C CA . GLN A 1 192 ? 14.716 10.548 5.135 1.00 94.56 192 GLN A CA 1
ATOM 1515 C C . GLN A 1 192 ? 15.673 10.138 6.269 1.00 94.56 192 GLN A C 1
ATOM 1517 O O . GLN A 1 192 ? 16.760 9.621 6.013 1.00 94.56 192 GLN A O 1
ATOM 1522 N N . GLN A 1 193 ? 15.264 10.307 7.531 1.00 92.81 193 GLN A N 1
ATOM 1523 C CA . GLN A 1 193 ? 16.039 9.871 8.702 1.00 92.81 193 GLN A CA 1
ATOM 1524 C C . GLN A 1 193 ? 16.209 8.347 8.766 1.00 92.81 193 GLN A C 1
ATOM 1526 O O . GLN A 1 193 ? 17.220 7.861 9.274 1.00 92.81 193 GLN A O 1
ATOM 1531 N N . ALA A 1 194 ? 15.251 7.589 8.228 1.00 91.62 194 ALA A N 1
ATOM 1532 C CA . ALA A 1 194 ? 15.332 6.139 8.090 1.00 91.62 194 ALA A CA 1
ATOM 1533 C C . ALA A 1 194 ? 16.247 5.680 6.934 1.00 91.62 194 ALA A C 1
ATOM 1535 O O . ALA A 1 194 ? 16.433 4.476 6.760 1.00 91.62 194 ALA A O 1
ATOM 1536 N N . GLY A 1 195 ? 16.853 6.608 6.183 1.00 94.00 195 GLY A N 1
ATOM 1537 C CA . GLY A 1 195 ? 17.831 6.315 5.132 1.00 94.00 195 GLY A CA 1
ATOM 1538 C C . GLY A 1 195 ? 17.268 6.302 3.710 1.00 94.00 195 GLY A C 1
ATOM 1539 O O . GLY A 1 195 ? 17.940 5.797 2.810 1.00 94.00 195 GLY A O 1
ATOM 1540 N N . PHE A 1 196 ? 16.066 6.846 3.501 1.00 97.00 196 PHE A N 1
ATOM 1541 C CA . PHE A 1 196 ? 15.461 6.977 2.177 1.00 97.00 196 PHE A CA 1
ATOM 1542 C C . PHE A 1 196 ? 15.860 8.286 1.491 1.00 97.00 196 PHE A C 1
ATOM 1544 O O . PHE A 1 196 ? 16.006 9.337 2.119 1.00 97.00 196 PHE A O 1
ATOM 1551 N N . GLU A 1 197 ? 15.975 8.231 0.169 1.00 97.12 197 GLU A N 1
ATOM 1552 C CA . GLU A 1 197 ? 15.795 9.414 -0.666 1.00 97.12 197 GLU A CA 1
ATOM 1553 C C . GLU A 1 197 ? 14.295 9.723 -0.725 1.00 97.12 197 GLU A C 1
ATOM 1555 O O . GLU A 1 197 ? 13.476 8.805 -0.729 1.00 97.12 197 GLU A O 1
ATOM 1560 N N . THR A 1 198 ? 13.913 10.998 -0.733 1.00 96.12 198 THR A N 1
ATOM 1561 C CA . THR A 1 198 ? 12.497 11.390 -0.702 1.00 96.12 198 THR A CA 1
ATOM 1562 C C . THR A 1 198 ? 12.151 12.272 -1.887 1.00 96.12 198 THR A C 1
ATOM 1564 O O . THR A 1 198 ? 12.959 13.095 -2.319 1.00 96.12 198 THR A O 1
ATOM 1567 N N . MET A 1 199 ? 10.944 12.095 -2.419 1.00 94.00 199 MET A N 1
ATOM 1568 C CA . MET A 1 199 ? 10.405 12.913 -3.500 1.00 94.00 199 MET A CA 1
ATOM 1569 C C . MET A 1 199 ? 8.934 13.210 -3.238 1.00 94.00 199 MET A C 1
ATOM 1571 O O . MET A 1 199 ? 8.129 12.291 -3.128 1.00 94.00 199 MET A O 1
ATOM 1575 N N . GLN A 1 200 ? 8.586 14.495 -3.231 1.00 93.25 200 GLN A N 1
ATOM 1576 C CA . GLN A 1 200 ? 7.195 14.933 -3.255 1.00 93.25 200 GLN A CA 1
ATOM 1577 C C . GLN A 1 200 ? 6.731 15.163 -4.694 1.00 93.25 200 GLN A C 1
ATOM 1579 O O . GLN A 1 200 ? 7.421 15.809 -5.486 1.00 93.25 200 GLN A O 1
ATOM 1584 N N . CYS A 1 201 ? 5.549 14.654 -5.027 1.00 91.50 201 CYS A N 1
ATOM 1585 C CA . CYS A 1 201 ? 4.894 14.849 -6.317 1.00 91.50 201 CYS A CA 1
ATOM 1586 C C . CYS A 1 201 ? 3.506 15.488 -6.155 1.00 91.50 201 CYS A C 1
ATOM 1588 O O . CYS A 1 201 ? 2.984 15.617 -5.049 1.00 91.50 201 CYS A O 1
ATOM 1590 N N . ALA A 1 202 ? 2.912 15.952 -7.256 1.00 91.19 202 ALA A N 1
ATOM 1591 C CA . ALA A 1 202 ? 1.551 16.480 -7.226 1.00 91.19 202 ALA A CA 1
ATOM 1592 C C . ALA A 1 202 ? 0.537 15.386 -6.844 1.00 91.19 202 ALA A C 1
ATOM 1594 O O . ALA A 1 202 ? 0.814 14.200 -6.995 1.00 91.19 202 ALA A O 1
ATOM 1595 N N . VAL A 1 203 ? -0.646 15.803 -6.394 1.00 91.31 203 VAL A N 1
ATOM 1596 C CA . VAL A 1 203 ? -1.750 14.900 -6.030 1.00 91.31 203 VAL A CA 1
ATOM 1597 C C . VAL A 1 203 ? -2.143 14.004 -7.210 1.00 91.31 203 VAL A C 1
ATOM 1599 O O . VAL A 1 203 ? -2.214 14.472 -8.359 1.00 91.31 203 VAL A O 1
ATOM 1602 N N . GLY A 1 204 ? -2.396 12.727 -6.916 1.00 88.56 204 GLY A N 1
ATOM 1603 C CA . GLY A 1 204 ? -2.805 11.696 -7.859 1.00 88.56 204 GLY A CA 1
ATOM 1604 C C . GLY A 1 204 ? -1.773 10.578 -8.020 1.00 88.56 204 GLY A C 1
ATOM 1605 O O . GLY A 1 204 ? -0.659 10.806 -8.510 1.00 88.56 204 GLY A O 1
ATOM 1606 N N . ASP A 1 205 ? -2.213 9.355 -7.727 1.00 88.75 205 ASP A N 1
ATOM 160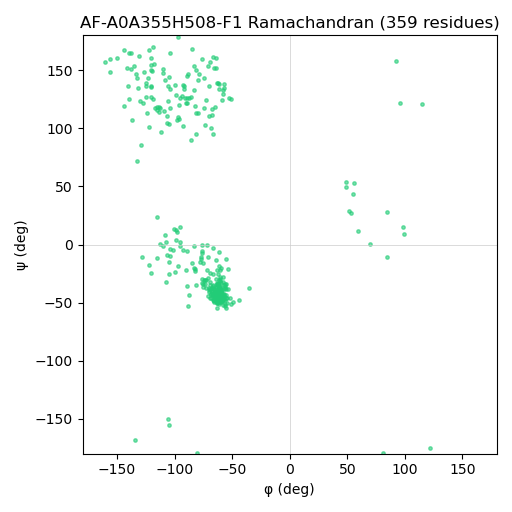7 C CA . ASP A 1 205 ? -1.561 8.062 -7.973 1.00 88.75 205 ASP A CA 1
ATOM 1608 C C . ASP A 1 205 ? -0.742 7.970 -9.276 1.00 88.75 205 ASP A C 1
ATOM 1610 O O . ASP A 1 205 ? 0.354 7.406 -9.298 1.00 88.75 205 ASP A O 1
ATOM 1614 N N . LYS A 1 206 ? -1.206 8.582 -10.371 1.00 89.44 206 LYS A N 1
ATOM 1615 C CA . LYS A 1 206 ? -0.530 8.594 -11.675 1.00 89.44 206 LYS A CA 1
ATOM 1616 C C . LYS A 1 206 ? 0.906 9.113 -11.605 1.00 89.44 206 LYS A C 1
ATOM 1618 O O . LYS A 1 206 ? 1.750 8.662 -12.379 1.00 89.44 206 LYS A O 1
ATOM 1623 N N . TRP A 1 207 ? 1.195 10.071 -10.720 1.00 90.44 207 TRP A N 1
ATOM 1624 C CA . TRP A 1 207 ? 2.540 10.628 -10.570 1.00 90.44 207 TRP A CA 1
ATOM 1625 C C . TRP A 1 207 ? 3.452 9.662 -9.827 1.00 90.44 207 TRP A C 1
ATOM 1627 O O . TRP A 1 207 ? 4.612 9.511 -10.203 1.00 90.44 207 TRP A O 1
ATOM 1637 N N . ILE A 1 208 ? 2.909 8.947 -8.843 1.00 93.00 208 ILE A N 1
ATOM 1638 C CA . ILE A 1 208 ? 3.604 7.872 -8.137 1.00 93.00 208 ILE A CA 1
ATOM 1639 C C . ILE A 1 208 ? 3.889 6.714 -9.102 1.00 93.00 208 ILE A C 1
ATOM 1641 O O . ILE A 1 208 ? 5.029 6.257 -9.206 1.00 93.00 208 ILE A O 1
ATOM 1645 N N . LEU A 1 209 ? 2.882 6.284 -9.870 1.00 91.94 209 LEU A N 1
ATOM 1646 C CA . LEU A 1 209 ? 3.015 5.242 -10.892 1.00 91.94 209 LEU A CA 1
ATOM 1647 C C . LEU A 1 209 ? 4.026 5.622 -11.974 1.00 91.94 209 LEU A C 1
ATOM 1649 O O . LEU A 1 209 ? 4.770 4.763 -12.450 1.00 91.94 209 LEU A O 1
ATOM 1653 N N . TRP A 1 210 ? 4.093 6.900 -12.349 1.00 90.06 210 TRP A N 1
ATOM 1654 C CA . TRP A 1 210 ? 5.117 7.389 -13.265 1.00 90.06 210 TRP A CA 1
ATOM 1655 C C . TRP A 1 210 ? 6.525 7.204 -12.695 1.00 90.06 210 TRP A C 1
ATOM 1657 O O . TRP A 1 210 ? 7.376 6.639 -13.383 1.00 90.06 210 TRP A O 1
ATOM 1667 N N . GLN A 1 211 ? 6.767 7.603 -11.440 1.00 91.81 211 GLN A N 1
ATOM 1668 C CA . GLN A 1 211 ? 8.067 7.383 -10.796 1.00 91.81 211 GLN A CA 1
ATOM 1669 C C . GLN A 1 211 ? 8.402 5.891 -10.726 1.00 91.81 211 GLN A C 1
ATOM 1671 O O . GLN A 1 211 ? 9.499 5.484 -11.109 1.00 91.81 211 GLN A O 1
ATOM 1676 N N . ALA A 1 212 ? 7.442 5.056 -10.326 1.00 93.62 212 ALA A N 1
ATOM 1677 C CA . ALA A 1 212 ? 7.616 3.610 -10.289 1.00 93.62 212 ALA A CA 1
ATOM 1678 C C . ALA A 1 212 ? 8.007 3.034 -11.664 1.00 93.62 212 ALA A C 1
ATOM 1680 O O . ALA A 1 212 ? 8.974 2.280 -11.772 1.00 93.62 212 ALA A O 1
ATOM 1681 N N . CYS A 1 213 ? 7.314 3.445 -12.732 1.00 91.81 213 CYS A N 1
ATOM 1682 C CA . CYS A 1 213 ? 7.610 3.038 -14.106 1.00 91.81 213 CYS A CA 1
ATOM 1683 C C . CYS A 1 213 ? 8.998 3.509 -14.569 1.00 91.81 213 CYS A C 1
ATOM 1685 O O . CYS A 1 213 ? 9.750 2.740 -15.171 1.00 91.81 213 CYS A O 1
ATOM 1687 N N . PHE A 1 214 ? 9.357 4.758 -14.271 1.00 91.88 214 PHE A N 1
ATOM 1688 C CA . PHE A 1 214 ? 10.643 5.335 -14.645 1.00 91.88 214 PHE A CA 1
ATOM 1689 C C . PHE A 1 214 ? 11.815 4.616 -13.960 1.00 91.88 214 PHE A C 1
ATOM 1691 O O . PHE A 1 214 ? 12.789 4.253 -14.624 1.00 91.88 214 PHE A O 1
ATOM 1698 N N . TYR A 1 215 ? 11.720 4.341 -12.658 1.00 93.44 215 TYR A N 1
ATOM 1699 C CA . TYR A 1 215 ? 12.786 3.653 -11.923 1.00 93.44 215 TYR A CA 1
ATOM 1700 C C . TYR A 1 215 ? 12.839 2.146 -12.189 1.00 93.44 215 TYR A C 1
ATOM 1702 O O . TYR A 1 215 ? 13.932 1.575 -12.195 1.00 93.44 215 TYR A O 1
ATOM 1710 N N . ASP A 1 216 ? 11.705 1.511 -12.499 1.00 94.75 216 ASP A N 1
ATOM 1711 C CA . ASP A 1 216 ? 11.687 0.157 -13.061 1.00 94.75 216 ASP A CA 1
ATOM 1712 C C . ASP A 1 216 ? 12.459 0.084 -14.381 1.00 94.75 216 ASP A C 1
ATOM 1714 O O . ASP A 1 216 ? 13.303 -0.791 -14.596 1.00 94.75 216 ASP A O 1
ATOM 1718 N N . TRP A 1 217 ? 12.213 1.053 -15.261 1.00 94.19 217 TRP A N 1
ATOM 1719 C CA . TRP A 1 217 ? 12.949 1.172 -16.504 1.00 94.19 217 TRP A CA 1
ATOM 1720 C C . TRP A 1 217 ? 14.448 1.362 -16.248 1.00 94.19 217 TRP A C 1
ATOM 1722 O O . TRP A 1 217 ? 15.235 0.576 -16.773 1.00 94.19 217 TRP A O 1
ATOM 1732 N N . GLN A 1 218 ? 14.854 2.295 -15.380 1.00 93.38 218 GLN A N 1
ATOM 1733 C CA . GLN A 1 218 ? 16.268 2.482 -15.022 1.00 93.38 218 GLN A CA 1
ATOM 1734 C C . GLN A 1 218 ? 16.932 1.198 -14.494 1.00 93.38 218 GLN A C 1
ATOM 1736 O O . GLN A 1 218 ? 18.085 0.919 -14.835 1.00 93.38 218 GLN A O 1
ATOM 1741 N N . ALA A 1 219 ? 16.226 0.383 -13.703 1.00 94.94 219 ALA A N 1
ATOM 1742 C CA . ALA A 1 219 ? 16.746 -0.904 -13.239 1.00 94.94 219 ALA A CA 1
ATOM 1743 C C . ALA A 1 219 ? 17.062 -1.846 -14.419 1.00 94.94 219 ALA A C 1
ATOM 1745 O O . ALA A 1 219 ? 18.170 -2.387 -14.506 1.00 94.94 219 ALA A O 1
ATOM 1746 N N . LYS A 1 220 ? 16.142 -1.967 -15.387 1.00 95.69 220 LYS A N 1
ATOM 1747 C CA . LYS A 1 220 ? 16.358 -2.753 -16.618 1.00 95.69 220 LYS A CA 1
ATOM 1748 C C . LYS A 1 220 ? 17.498 -2.192 -17.469 1.00 95.69 220 LYS A C 1
ATOM 1750 O O . LYS A 1 220 ? 18.316 -2.953 -17.981 1.00 95.69 220 LYS A O 1
ATOM 1755 N N . GLN A 1 221 ? 17.608 -0.870 -17.587 1.00 94.75 221 GLN A N 1
ATOM 1756 C CA . GLN A 1 221 ? 18.700 -0.229 -18.324 1.00 94.75 221 GLN A CA 1
ATOM 1757 C C . GLN A 1 221 ? 20.071 -0.545 -17.739 1.00 94.75 221 GLN A C 1
ATOM 1759 O O . GLN A 1 221 ? 20.981 -0.912 -18.481 1.00 94.75 221 GLN A O 1
ATOM 1764 N N . ASN A 1 222 ? 20.214 -0.442 -16.416 1.00 94.00 222 ASN A N 1
ATOM 1765 C CA . ASN A 1 222 ? 21.457 -0.781 -15.728 1.00 94.00 222 ASN A CA 1
ATOM 1766 C C . ASN A 1 222 ? 21.842 -2.242 -15.983 1.00 94.00 222 ASN A C 1
ATOM 1768 O O . ASN A 1 222 ? 23.012 -2.552 -16.212 1.00 94.00 222 ASN A O 1
ATOM 1772 N N . PHE A 1 223 ? 20.857 -3.141 -16.010 1.00 95.94 223 PHE A N 1
ATOM 1773 C CA . PHE A 1 223 ? 21.083 -4.531 -16.385 1.00 95.94 223 PHE A CA 1
ATOM 1774 C C . PHE A 1 223 ? 21.579 -4.667 -17.835 1.00 95.94 223 PHE A C 1
ATOM 1776 O O . PHE A 1 223 ? 22.588 -5.337 -18.071 1.00 95.94 223 PHE A O 1
ATOM 1783 N N . TYR A 1 224 ? 20.938 -3.996 -18.797 1.00 97.19 224 TYR A N 1
ATOM 1784 C CA . TYR A 1 224 ? 21.360 -4.025 -20.200 1.00 97.19 224 TYR A CA 1
ATOM 1785 C C . TYR A 1 224 ? 22.757 -3.439 -20.414 1.00 97.19 224 TYR A C 1
ATOM 1787 O O . TYR A 1 224 ? 23.564 -4.045 -21.114 1.00 97.19 224 TYR A O 1
ATOM 1795 N N . LEU A 1 225 ? 23.087 -2.309 -19.786 1.00 95.38 225 LEU A N 1
ATOM 1796 C CA . LEU A 1 225 ? 24.396 -1.654 -19.918 1.00 95.38 225 LEU A CA 1
ATOM 1797 C C . LEU A 1 225 ? 25.560 -2.537 -19.447 1.00 95.38 225 LEU A C 1
ATOM 1799 O O . LEU A 1 225 ? 26.664 -2.435 -19.980 1.00 95.38 225 LEU A O 1
ATOM 1803 N N . ASN A 1 226 ? 25.305 -3.445 -18.502 1.00 94.94 226 ASN A N 1
ATOM 1804 C CA . ASN A 1 226 ? 26.286 -4.427 -18.040 1.00 94.94 226 ASN A CA 1
ATOM 1805 C C . ASN A 1 226 ? 26.484 -5.608 -19.007 1.00 94.94 226 ASN A C 1
ATOM 1807 O O . ASN A 1 226 ? 27.404 -6.406 -18.820 1.00 94.94 226 ASN A O 1
ATOM 1811 N N . LYS A 1 227 ? 25.611 -5.769 -20.009 1.00 96.38 227 LYS A N 1
ATOM 1812 C CA . LYS A 1 227 ? 25.583 -6.924 -20.925 1.00 96.38 227 LYS A CA 1
ATOM 1813 C C . LYS A 1 227 ? 25.758 -6.542 -22.394 1.00 96.38 227 LYS A C 1
ATOM 1815 O O . LYS A 1 227 ? 26.213 -7.369 -23.178 1.00 96.38 227 LYS A O 1
ATOM 1820 N N . ILE A 1 228 ? 25.419 -5.311 -22.764 1.00 96.19 228 ILE A N 1
ATOM 1821 C CA . ILE A 1 228 ? 25.428 -4.815 -24.138 1.00 96.19 228 ILE A CA 1
ATOM 1822 C C . ILE A 1 228 ? 26.514 -3.749 -24.280 1.00 96.19 228 ILE A C 1
ATOM 1824 O O . ILE A 1 228 ? 26.462 -2.681 -23.669 1.00 96.19 228 ILE A O 1
ATOM 1828 N N . THR A 1 229 ? 27.499 -4.027 -25.129 1.00 94.56 229 THR A N 1
ATOM 1829 C CA . THR A 1 229 ? 28.594 -3.098 -25.452 1.00 94.56 229 THR A CA 1
ATOM 1830 C C . THR A 1 229 ? 28.405 -2.390 -26.796 1.00 94.56 229 THR A C 1
ATOM 1832 O O . THR A 1 229 ? 29.191 -1.504 -27.125 1.00 94.56 229 THR A O 1
ATOM 1835 N N . ALA A 1 230 ? 27.366 -2.749 -27.560 1.00 95.94 230 ALA A N 1
ATOM 1836 C CA . ALA A 1 230 ? 27.077 -2.187 -28.876 1.00 95.94 230 ALA A CA 1
ATOM 1837 C C . ALA A 1 230 ? 26.872 -0.655 -28.809 1.00 95.94 230 ALA A C 1
ATOM 1839 O O . ALA A 1 230 ? 26.000 -0.196 -28.065 1.00 95.94 230 ALA A O 1
ATOM 1840 N N . PRO A 1 231 ? 27.624 0.148 -29.592 1.00 95.19 231 PRO A N 1
ATOM 1841 C CA . PRO A 1 231 ? 27.482 1.606 -29.591 1.00 95.19 231 PRO A CA 1
ATOM 1842 C C . PRO A 1 231 ? 26.089 2.086 -30.010 1.00 95.19 231 PRO A C 1
ATOM 1844 O O . PRO A 1 231 ? 25.570 3.031 -29.427 1.00 95.19 231 PRO A O 1
ATOM 1847 N N . GLU A 1 232 ? 25.465 1.407 -30.975 1.00 95.69 232 GLU A N 1
ATOM 1848 C CA . GLU A 1 232 ? 24.112 1.721 -31.452 1.00 95.69 232 GLU A CA 1
ATOM 1849 C C . GLU A 1 232 ? 23.082 1.668 -30.318 1.00 95.69 232 GLU A C 1
ATOM 1851 O O . GLU A 1 232 ? 22.307 2.607 -30.145 1.00 95.69 232 GLU A O 1
ATOM 1856 N N . PHE A 1 233 ? 23.137 0.627 -29.479 1.00 96.00 233 PHE A N 1
ATOM 1857 C CA . PHE A 1 233 ? 22.256 0.511 -28.319 1.00 96.00 233 PHE A CA 1
ATOM 1858 C C . PHE A 1 233 ? 22.432 1.680 -27.350 1.00 96.00 233 PHE A C 1
ATOM 1860 O O . PHE A 1 233 ? 21.445 2.206 -26.847 1.00 96.00 233 PHE A O 1
ATOM 1867 N N . ARG A 1 234 ? 23.675 2.115 -27.103 1.00 95.19 234 ARG A N 1
ATOM 1868 C CA . ARG A 1 234 ? 23.948 3.249 -26.207 1.00 95.19 234 ARG A CA 1
ATOM 1869 C C . ARG A 1 234 ? 23.346 4.547 -26.736 1.00 95.19 234 ARG A C 1
ATOM 1871 O O . ARG A 1 234 ? 22.706 5.253 -25.969 1.00 95.19 234 ARG A O 1
ATOM 1878 N N . ILE A 1 235 ? 23.475 4.805 -28.037 1.00 95.88 235 ILE A N 1
ATOM 1879 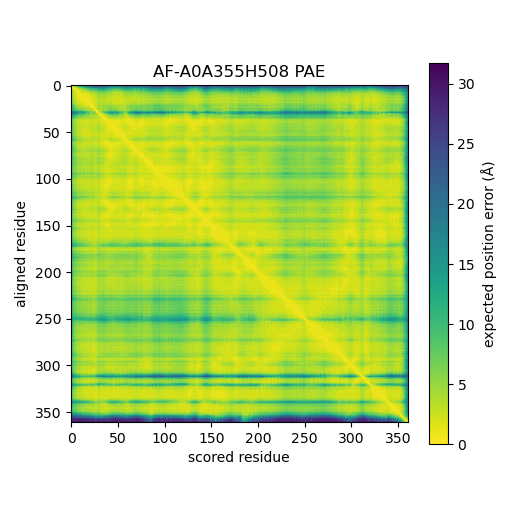C CA . ILE A 1 235 ? 22.874 5.980 -28.684 1.00 95.88 235 ILE A CA 1
ATOM 1880 C C . ILE A 1 235 ? 21.347 5.938 -28.545 1.00 95.88 235 ILE A C 1
ATOM 1882 O O . ILE A 1 235 ? 20.739 6.896 -28.073 1.00 95.88 235 ILE A O 1
ATOM 1886 N N . MET A 1 236 ? 20.720 4.803 -28.874 1.00 96.06 236 MET A N 1
ATOM 1887 C CA . MET A 1 236 ? 19.268 4.644 -28.725 1.00 96.06 236 MET A CA 1
ATOM 1888 C C . MET A 1 236 ? 18.810 4.817 -27.269 1.00 96.06 236 MET A C 1
ATOM 1890 O O . MET A 1 236 ? 17.742 5.374 -27.009 1.00 96.06 236 MET A O 1
ATOM 1894 N N . LEU A 1 237 ? 19.605 4.327 -26.314 1.00 95.50 237 LEU A N 1
ATOM 1895 C CA . LEU A 1 237 ? 19.322 4.430 -24.887 1.00 95.50 237 LEU A CA 1
ATOM 1896 C C . LEU A 1 237 ? 19.386 5.880 -24.396 1.00 95.50 237 LEU A C 1
ATOM 1898 O O . LEU A 1 237 ? 18.498 6.311 -23.664 1.00 95.50 237 LEU A O 1
ATOM 1902 N N . GLU A 1 238 ? 20.401 6.635 -24.815 1.00 94.88 238 GLU A N 1
ATOM 1903 C CA . GLU A 1 238 ? 20.559 8.059 -24.495 1.00 94.88 238 GLU A CA 1
ATOM 1904 C C . GLU A 1 238 ? 19.404 8.898 -25.062 1.00 94.88 238 GLU A C 1
ATOM 1906 O O . GLU A 1 238 ? 18.841 9.746 -24.361 1.00 94.88 238 GLU A O 1
ATOM 1911 N N . GLU A 1 239 ? 18.982 8.620 -26.299 1.00 95.06 239 GLU A N 1
ATOM 1912 C CA . GLU A 1 239 ? 17.812 9.264 -26.904 1.00 95.06 239 GLU A CA 1
ATOM 1913 C C . GLU A 1 239 ? 16.516 8.945 -26.146 1.00 95.06 239 GLU A C 1
ATOM 1915 O O . GLU A 1 239 ? 15.671 9.824 -25.947 1.00 95.06 239 GLU A O 1
ATOM 1920 N N . ALA A 1 240 ? 16.340 7.691 -25.723 1.00 94.31 240 ALA A N 1
ATOM 1921 C CA . ALA A 1 240 ? 15.192 7.279 -24.925 1.00 94.31 240 ALA A CA 1
ATOM 1922 C C . ALA A 1 240 ? 15.182 7.952 -23.549 1.00 94.31 240 ALA A C 1
ATOM 1924 O O . ALA A 1 240 ? 14.143 8.471 -23.141 1.00 94.31 240 ALA A O 1
ATOM 1925 N N . ASN A 1 241 ? 16.330 8.002 -22.869 1.00 93.62 241 ASN A N 1
ATOM 1926 C CA . ASN A 1 241 ? 16.469 8.676 -21.579 1.00 93.62 241 ASN A CA 1
ATOM 1927 C C . ASN A 1 241 ? 16.149 10.153 -21.683 1.00 93.62 241 ASN A C 1
ATOM 1929 O O . ASN A 1 241 ? 15.311 10.635 -20.932 1.00 93.62 241 ASN A O 1
ATOM 1933 N N . SER A 1 242 ? 16.688 10.834 -22.692 1.00 92.75 242 SER A N 1
ATOM 1934 C CA . SER A 1 242 ? 16.392 12.249 -22.925 1.00 92.75 242 SER A CA 1
ATOM 1935 C C . SER A 1 242 ? 14.887 12.507 -23.092 1.00 92.75 242 SER A C 1
ATOM 1937 O O . SER A 1 242 ? 14.362 13.505 -22.599 1.00 92.75 242 SER A O 1
ATOM 1939 N N . LYS A 1 243 ? 14.159 11.604 -23.768 1.00 92.06 243 LYS A N 1
ATOM 1940 C CA . LYS A 1 243 ? 12.697 11.707 -23.932 1.00 92.06 243 LYS A CA 1
ATOM 1941 C C . LYS A 1 243 ? 11.950 11.479 -22.619 1.00 92.06 243 LYS A C 1
ATOM 1943 O O . LYS A 1 243 ? 11.037 12.243 -22.315 1.00 92.06 243 LYS A O 1
ATOM 1948 N N . LEU A 1 244 ? 12.315 10.443 -21.864 1.00 91.31 244 LEU A N 1
ATOM 1949 C CA . LEU A 1 244 ? 11.651 10.084 -20.607 1.00 91.31 244 LEU A CA 1
ATOM 1950 C C . LEU A 1 244 ? 11.952 11.102 -19.500 1.00 91.31 244 LEU A C 1
ATOM 1952 O O . LEU A 1 244 ? 11.032 11.564 -18.836 1.00 91.31 244 LEU A O 1
ATOM 1956 N N . GLU A 1 245 ? 13.204 11.530 -19.349 1.00 88.56 245 GLU A N 1
ATOM 1957 C CA . GLU A 1 245 ? 13.607 12.572 -18.397 1.00 88.56 245 GLU A CA 1
ATOM 1958 C C . GLU A 1 245 ? 12.889 13.890 -18.678 1.00 88.56 245 GLU A C 1
ATOM 1960 O O . GLU A 1 245 ? 12.420 14.551 -17.754 1.00 88.56 245 GLU A O 1
ATOM 1965 N N . LYS A 1 246 ? 12.701 14.246 -19.954 1.00 89.25 246 LYS A N 1
ATOM 1966 C CA . LYS A 1 246 ? 11.904 15.420 -20.316 1.00 89.25 246 LYS A CA 1
ATOM 1967 C C . LYS A 1 246 ? 10.449 15.311 -19.845 1.00 89.25 246 LYS A C 1
ATOM 1969 O O . LYS A 1 246 ? 9.897 16.311 -19.401 1.00 89.25 246 LYS A O 1
ATOM 1974 N N . MET A 1 247 ? 9.835 14.123 -19.892 1.00 88.31 247 MET A N 1
ATOM 1975 C CA . MET A 1 247 ? 8.486 13.909 -19.339 1.00 88.31 247 MET A CA 1
ATOM 1976 C C . MET A 1 247 ? 8.449 14.118 -17.819 1.00 88.31 247 MET A C 1
ATOM 1978 O O . MET A 1 247 ? 7.471 14.678 -17.319 1.00 88.31 247 MET A O 1
ATOM 1982 N N . VAL A 1 248 ? 9.511 13.716 -17.101 1.00 80.00 248 VAL A N 1
ATOM 1983 C CA . VAL A 1 248 ? 9.672 13.998 -15.662 1.00 80.00 248 VAL A CA 1
ATOM 1984 C C . VAL A 1 248 ? 9.758 15.508 -15.428 1.00 80.00 248 VAL A C 1
ATOM 1986 O O . VAL A 1 248 ? 8.967 16.053 -14.664 1.00 80.00 248 VAL A O 1
ATOM 1989 N N . ILE A 1 249 ? 10.683 16.186 -16.114 1.00 81.31 249 ILE A N 1
ATOM 1990 C CA . ILE A 1 249 ? 10.970 17.619 -15.935 1.00 81.31 249 ILE A CA 1
ATOM 1991 C C . ILE A 1 249 ? 9.745 18.476 -16.260 1.00 81.31 249 ILE A C 1
ATOM 1993 O O . ILE A 1 249 ? 9.384 19.363 -15.489 1.00 81.31 249 ILE A O 1
ATOM 1997 N N . ASP A 1 250 ? 9.077 18.195 -17.379 1.00 84.50 250 ASP A N 1
ATOM 1998 C CA . ASP A 1 250 ? 7.915 18.962 -17.827 1.00 84.50 250 ASP A CA 1
ATOM 1999 C C . ASP A 1 250 ? 6.645 18.632 -17.023 1.00 84.50 250 ASP A C 1
ATOM 2001 O O . ASP A 1 250 ? 5.608 19.256 -17.257 1.00 84.50 250 ASP A O 1
ATOM 2005 N N . SER A 1 251 ? 6.690 17.639 -16.120 1.00 75.94 251 SER A N 1
ATOM 2006 C CA . SER A 1 251 ? 5.506 17.062 -15.469 1.00 75.94 251 SER A CA 1
ATOM 2007 C C . SER A 1 251 ? 4.423 16.716 -16.501 1.00 75.94 251 SER A C 1
ATOM 2009 O O . SER A 1 251 ? 3.264 17.113 -16.390 1.00 75.94 251 SER A O 1
ATOM 2011 N N . 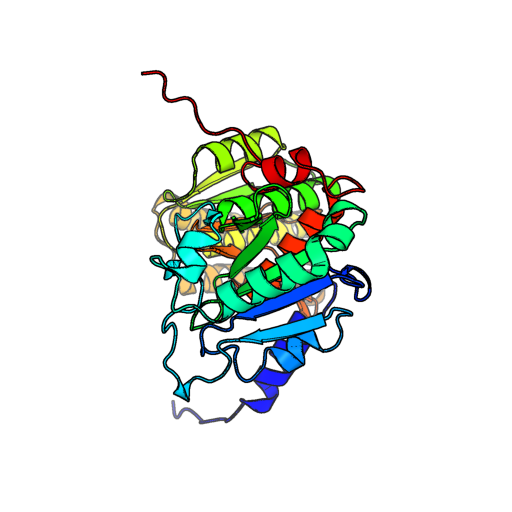LYS A 1 252 ? 4.815 16.013 -17.569 1.00 82.31 252 LYS A N 1
ATOM 2012 C CA . LYS A 1 252 ? 3.938 15.600 -18.676 1.00 82.31 252 LYS A CA 1
ATOM 2013 C C . LYS A 1 252 ? 4.111 14.116 -18.929 1.00 82.31 252 LYS A C 1
ATOM 2015 O O . LYS A 1 252 ? 4.892 13.709 -19.786 1.00 82.31 252 LYS A O 1
ATOM 2020 N N . PHE A 1 253 ? 3.368 13.311 -18.180 1.00 82.62 253 PHE A N 1
ATOM 2021 C CA . PHE A 1 253 ? 3.388 11.873 -18.377 1.00 82.62 253 PHE A CA 1
ATOM 2022 C C . PHE A 1 253 ? 2.508 11.468 -19.568 1.00 82.62 253 PHE A C 1
ATOM 2024 O O . PHE A 1 253 ? 1.286 11.605 -19.529 1.00 82.62 253 PHE A O 1
ATOM 2031 N N . ASP A 1 254 ? 3.144 10.960 -20.625 1.00 88.44 254 ASP A N 1
ATOM 2032 C CA . ASP A 1 254 ? 2.488 10.296 -21.753 1.00 88.44 254 ASP A CA 1
ATOM 2033 C C . ASP A 1 254 ? 2.864 8.811 -21.736 1.00 88.44 254 ASP A C 1
ATOM 2035 O O . ASP A 1 254 ? 3.917 8.406 -22.243 1.00 88.44 254 ASP A O 1
ATOM 2039 N N . VAL A 1 255 ? 1.974 8.005 -21.150 1.00 85.50 255 VAL A N 1
ATOM 2040 C CA . VAL A 1 255 ? 2.120 6.547 -21.032 1.00 85.50 255 VAL A CA 1
ATOM 2041 C C . VAL A 1 255 ? 2.417 5.919 -22.390 1.00 85.50 255 VAL A C 1
ATOM 2043 O O . VAL A 1 255 ? 3.325 5.105 -22.512 1.00 85.50 255 VAL A O 1
ATOM 2046 N N . LEU A 1 256 ? 1.680 6.302 -23.434 1.00 89.81 256 LEU A N 1
ATOM 2047 C CA . LEU A 1 256 ? 1.781 5.660 -24.738 1.00 89.81 256 LEU A CA 1
ATOM 2048 C C . LEU A 1 256 ? 3.146 5.928 -25.375 1.00 89.81 256 LEU A C 1
ATOM 2050 O O . LEU A 1 256 ? 3.770 5.013 -25.919 1.00 89.81 256 LEU A O 1
ATOM 2054 N N . SER A 1 257 ? 3.618 7.172 -25.301 1.00 91.75 257 SER A N 1
ATOM 2055 C CA . SER A 1 257 ? 4.937 7.551 -25.808 1.00 91.75 257 SER A CA 1
ATOM 2056 C C . SER A 1 257 ? 6.071 6.914 -24.996 1.00 91.75 257 SER A C 1
ATOM 2058 O O . SER A 1 257 ? 7.037 6.420 -25.590 1.00 91.75 257 SER A O 1
ATOM 2060 N N . ALA A 1 258 ? 5.945 6.851 -23.667 1.00 91.19 258 ALA A N 1
ATOM 2061 C CA . ALA A 1 258 ? 6.914 6.184 -22.798 1.00 91.19 258 ALA A CA 1
ATOM 2062 C C . ALA A 1 258 ? 6.993 4.677 -23.097 1.00 91.19 258 ALA A C 1
ATOM 2064 O O . ALA A 1 258 ? 8.072 4.153 -23.386 1.00 91.19 258 ALA A O 1
ATOM 2065 N N . THR A 1 259 ? 5.846 3.992 -23.150 1.00 91.56 259 THR A N 1
ATOM 2066 C CA . THR A 1 259 ? 5.758 2.563 -23.473 1.00 91.56 259 THR A CA 1
ATOM 2067 C C . THR A 1 259 ? 6.335 2.265 -24.853 1.00 91.56 259 THR A C 1
ATOM 2069 O O . THR A 1 259 ? 7.142 1.351 -24.990 1.00 91.56 259 THR A O 1
ATOM 2072 N N . ARG A 1 260 ? 6.001 3.054 -25.884 1.00 94.12 260 ARG A N 1
ATOM 2073 C CA . ARG A 1 260 ? 6.567 2.872 -27.235 1.00 94.12 260 ARG A CA 1
ATOM 2074 C C . ARG A 1 260 ? 8.084 3.035 -27.262 1.00 94.12 260 ARG A C 1
ATOM 2076 O O . ARG A 1 260 ? 8.755 2.291 -27.978 1.00 94.12 260 ARG A O 1
ATOM 2083 N N . THR A 1 261 ? 8.616 3.985 -26.497 1.00 94.44 261 THR A N 1
ATOM 2084 C CA . THR A 1 261 ? 10.062 4.220 -26.389 1.00 94.44 261 THR A CA 1
ATOM 2085 C C . THR A 1 261 ? 10.760 3.002 -25.781 1.00 94.44 261 THR A C 1
ATOM 2087 O O . THR A 1 261 ? 11.689 2.466 -26.385 1.00 94.44 261 THR A O 1
ATOM 2090 N N . ILE A 1 262 ? 10.249 2.501 -24.653 1.00 94.12 262 ILE A N 1
ATOM 2091 C CA . ILE A 1 262 ? 10.768 1.304 -23.974 1.00 94.12 262 ILE A CA 1
ATOM 2092 C C . ILE A 1 262 ? 10.656 0.068 -24.879 1.00 94.12 262 ILE A C 1
ATOM 2094 O O . ILE A 1 262 ? 11.641 -0.635 -25.092 1.00 94.12 262 ILE A O 1
ATOM 2098 N N . MET A 1 263 ? 9.489 -0.163 -25.488 1.00 94.25 263 MET A N 1
ATOM 2099 C CA . MET A 1 263 ? 9.259 -1.308 -26.376 1.00 94.25 263 MET A CA 1
ATOM 2100 C C . MET A 1 263 ? 10.164 -1.296 -27.610 1.00 94.25 263 MET A C 1
ATOM 2102 O O . MET A 1 263 ? 10.559 -2.359 -28.078 1.00 94.25 263 MET A O 1
ATOM 2106 N N . SER A 1 264 ? 10.497 -0.120 -28.150 1.00 95.44 264 SER A N 1
ATOM 2107 C CA . SER A 1 264 ? 11.398 -0.013 -29.305 1.00 95.44 264 SER A CA 1
ATOM 2108 C C . SER A 1 264 ? 12.824 -0.435 -28.945 1.00 95.44 264 SER A C 1
ATOM 2110 O O . SER A 1 264 ? 13.461 -1.156 -29.712 1.00 95.44 264 SER A O 1
ATOM 2112 N N . LEU A 1 265 ? 13.301 -0.046 -27.758 1.00 96.00 265 LEU A N 1
ATOM 2113 C CA . LEU A 1 265 ? 14.587 -0.502 -27.232 1.00 96.00 265 LEU A CA 1
ATOM 2114 C C . LEU A 1 265 ? 14.580 -1.999 -26.942 1.00 96.00 265 LEU A C 1
ATOM 2116 O O . LEU A 1 265 ? 15.479 -2.711 -27.376 1.00 96.00 265 LEU A O 1
ATOM 2120 N N . GLU A 1 266 ? 13.553 -2.499 -26.257 1.00 95.50 266 GLU A N 1
ATOM 2121 C CA . GLU A 1 266 ? 13.448 -3.930 -25.969 1.00 95.50 266 GLU A CA 1
ATOM 2122 C C . GLU A 1 266 ? 13.329 -4.761 -27.244 1.00 95.50 266 GLU A C 1
ATOM 2124 O O . GLU A 1 266 ? 13.904 -5.841 -27.310 1.00 95.50 266 GLU A O 1
ATOM 2129 N N . LYS A 1 267 ? 12.649 -4.259 -28.280 1.00 97.00 267 LYS A N 1
ATOM 2130 C CA . LYS A 1 267 ? 12.626 -4.905 -29.594 1.00 97.00 267 LYS A CA 1
ATOM 2131 C C . LYS A 1 267 ? 14.034 -5.035 -30.167 1.00 97.00 267 LYS A C 1
ATOM 2133 O O . LYS A 1 267 ? 14.411 -6.132 -30.560 1.00 97.00 267 LYS A O 1
ATOM 2138 N N . TRP A 1 268 ? 14.825 -3.961 -30.149 1.00 97.38 268 TRP A N 1
ATOM 2139 C CA . TRP A 1 268 ? 16.221 -4.023 -30.584 1.00 97.38 268 TRP A CA 1
ATOM 2140 C C . TRP A 1 268 ? 17.013 -5.065 -29.782 1.00 97.38 268 TRP A C 1
ATOM 2142 O O . TRP A 1 268 ? 17.753 -5.854 -30.367 1.00 97.38 268 TRP A O 1
ATOM 2152 N N . VAL A 1 269 ? 16.820 -5.126 -28.458 1.00 97.38 269 VAL A N 1
ATOM 2153 C CA . VAL A 1 269 ? 17.476 -6.131 -27.605 1.00 97.38 269 VAL A CA 1
ATOM 2154 C C . VAL A 1 269 ? 17.046 -7.548 -27.991 1.00 97.38 269 VAL A C 1
ATOM 2156 O O . VAL A 1 269 ? 17.905 -8.413 -28.119 1.00 97.38 269 VAL A O 1
ATOM 2159 N N . ARG A 1 270 ? 15.754 -7.802 -28.231 1.00 96.69 270 ARG A N 1
ATOM 2160 C CA . ARG A 1 270 ? 15.274 -9.128 -28.661 1.00 96.69 270 ARG A CA 1
ATOM 2161 C C . ARG A 1 270 ? 15.857 -9.527 -30.014 1.00 96.69 270 ARG A C 1
ATOM 2163 O O . ARG A 1 270 ? 16.321 -10.655 -30.149 1.00 96.69 270 ARG A O 1
ATOM 2170 N N . ASP A 1 271 ? 15.876 -8.599 -30.967 1.00 97.50 271 ASP A N 1
ATOM 2171 C CA . ASP A 1 271 ? 16.329 -8.847 -32.337 1.00 97.50 271 ASP A CA 1
ATOM 2172 C C . ASP A 1 271 ? 17.852 -9.094 -32.413 1.00 97.50 271 ASP A C 1
ATOM 2174 O O . ASP A 1 271 ? 18.298 -9.888 -33.239 1.00 97.50 271 ASP A O 1
ATOM 2178 N N . ASN A 1 272 ? 18.654 -8.462 -31.540 1.00 97.12 272 ASN A N 1
ATOM 2179 C CA . ASN A 1 272 ? 20.126 -8.523 -31.598 1.00 97.12 272 ASN A CA 1
ATOM 2180 C C . ASN A 1 272 ? 20.782 -9.381 -30.504 1.00 97.12 272 ASN A C 1
ATOM 2182 O O . ASN A 1 272 ? 21.843 -9.960 -30.731 1.00 97.12 272 ASN A O 1
ATOM 2186 N N . MET A 1 273 ? 20.185 -9.447 -29.314 1.00 96.62 273 MET A N 1
ATOM 2187 C CA . MET A 1 273 ? 20.745 -10.127 -28.135 1.00 96.62 273 MET A CA 1
ATOM 2188 C C . MET A 1 273 ? 19.914 -11.336 -27.688 1.00 96.62 273 MET A C 1
ATOM 2190 O O . MET A 1 273 ? 20.380 -12.125 -26.867 1.00 96.62 273 MET A O 1
ATOM 2194 N N . GLY A 1 274 ? 18.699 -11.493 -28.219 1.00 94.94 274 GLY A N 1
ATOM 2195 C CA . GLY A 1 274 ? 17.784 -12.576 -27.883 1.00 94.94 274 GLY A CA 1
ATOM 2196 C C . GLY A 1 274 ? 16.798 -12.243 -26.760 1.00 94.94 274 GLY A C 1
ATOM 2197 O O . GLY A 1 274 ? 17.001 -11.370 -25.915 1.00 94.94 274 GLY A O 1
ATOM 2198 N N . ASP A 1 275 ? 15.696 -12.990 -26.754 1.00 94.12 275 ASP A N 1
ATOM 2199 C CA . ASP A 1 275 ? 14.561 -12.818 -25.841 1.00 94.12 275 ASP A CA 1
ATOM 2200 C C . ASP A 1 275 ? 14.917 -13.035 -24.358 1.00 94.12 275 ASP A C 1
ATOM 2202 O O . ASP A 1 275 ? 14.376 -12.377 -23.467 1.00 94.12 275 ASP A O 1
ATOM 2206 N N . GLU A 1 276 ? 15.864 -13.936 -24.094 1.00 94.94 276 GLU A N 1
ATOM 2207 C CA . GLU A 1 276 ? 16.302 -14.304 -22.745 1.00 94.94 276 GLU A CA 1
ATOM 2208 C C . GLU A 1 276 ? 16.935 -13.125 -21.992 1.00 94.94 276 GLU A C 1
ATOM 2210 O O . GLU A 1 276 ? 16.747 -12.988 -20.779 1.00 94.94 276 GLU A O 1
ATOM 2215 N N . LEU A 1 277 ? 17.635 -12.230 -22.701 1.00 95.75 277 LEU A N 1
ATOM 2216 C CA . LEU A 1 277 ? 18.246 -11.061 -22.074 1.00 95.75 277 LEU A CA 1
ATOM 2217 C C . LEU A 1 277 ? 17.181 -10.084 -21.566 1.00 95.75 277 LEU A C 1
ATOM 2219 O O . LEU A 1 277 ? 17.338 -9.521 -20.482 1.00 95.75 277 LEU A O 1
ATOM 2223 N N . VAL A 1 278 ? 16.083 -9.921 -22.311 1.00 95.12 278 VAL A N 1
ATOM 2224 C CA . VAL A 1 278 ? 14.955 -9.097 -21.867 1.00 95.12 278 VAL A CA 1
ATOM 2225 C C . VAL A 1 278 ? 14.286 -9.730 -20.655 1.00 95.12 278 VAL A C 1
ATOM 2227 O O . VAL A 1 278 ? 14.119 -9.056 -19.645 1.00 95.12 278 VAL A O 1
ATOM 2230 N N . LYS A 1 279 ? 13.993 -11.035 -20.689 1.00 94.44 279 LYS A N 1
ATOM 2231 C CA . LYS A 1 279 ? 13.437 -11.757 -19.529 1.00 94.44 279 LYS A CA 1
ATOM 2232 C C . LYS A 1 279 ? 14.297 -11.587 -18.275 1.00 94.44 279 LYS A C 1
ATOM 2234 O O . LYS A 1 279 ? 13.786 -11.208 -17.227 1.00 94.44 279 LYS A O 1
ATOM 2239 N N . SER A 1 280 ? 15.612 -11.743 -18.418 1.00 95.50 280 SER A N 1
ATOM 2240 C CA . SER A 1 280 ? 16.564 -11.555 -17.319 1.00 95.50 280 SER A CA 1
ATOM 2241 C C . SER A 1 280 ? 16.563 -10.124 -16.770 1.00 95.50 280 SER A C 1
ATOM 2243 O O . SER A 1 280 ? 16.756 -9.930 -15.571 1.00 95.50 280 SER A O 1
ATOM 2245 N N . ALA A 1 281 ? 16.333 -9.117 -17.618 1.00 96.06 281 ALA A N 1
ATOM 2246 C CA . ALA A 1 281 ? 16.202 -7.731 -17.179 1.00 96.06 281 ALA A CA 1
ATOM 2247 C C . ALA A 1 281 ? 14.923 -7.513 -16.357 1.00 96.06 281 ALA A C 1
ATOM 2249 O O . ALA A 1 281 ? 14.978 -6.866 -15.313 1.00 96.06 281 ALA A O 1
ATOM 2250 N N . TYR A 1 282 ? 13.794 -8.093 -16.776 1.00 95.38 282 TYR A N 1
ATOM 2251 C CA . TYR A 1 282 ? 12.546 -8.059 -16.006 1.00 95.38 282 TYR A CA 1
ATOM 2252 C C . TYR A 1 282 ? 12.676 -8.800 -14.666 1.00 95.38 282 TYR A C 1
ATOM 2254 O O . TYR A 1 282 ? 12.291 -8.256 -13.630 1.00 95.38 282 TYR A O 1
ATOM 2262 N N . ASP A 1 283 ? 13.294 -9.984 -14.649 1.00 94.44 283 ASP A N 1
ATOM 2263 C CA . ASP A 1 283 ? 13.575 -10.723 -13.412 1.00 94.44 283 ASP A CA 1
ATOM 2264 C C . ASP A 1 283 ? 14.509 -9.932 -12.479 1.00 94.44 283 ASP A C 1
ATOM 2266 O O . ASP A 1 283 ? 14.332 -9.952 -11.257 1.00 94.44 283 ASP A O 1
ATOM 2270 N N . ASN A 1 284 ? 15.487 -9.207 -13.043 1.00 94.69 284 ASN A N 1
ATOM 2271 C CA . ASN A 1 284 ? 16.393 -8.335 -12.300 1.00 94.69 284 ASN A CA 1
ATOM 2272 C C . ASN A 1 284 ? 15.659 -7.140 -11.672 1.00 94.69 284 ASN A C 1
ATOM 2274 O O . ASN A 1 284 ? 15.845 -6.893 -10.480 1.00 94.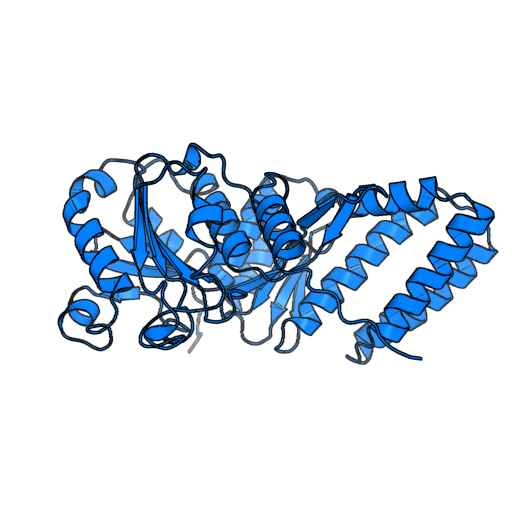69 284 ASN A O 1
ATOM 2278 N N . ALA A 1 285 ? 14.825 -6.439 -12.443 1.00 95.19 285 ALA A N 1
ATOM 2279 C CA . ALA A 1 285 ? 14.049 -5.284 -11.985 1.00 95.19 285 ALA A CA 1
ATOM 2280 C C . ALA A 1 285 ? 12.936 -5.666 -10.993 1.00 95.19 285 ALA A C 1
ATOM 2282 O O . ALA A 1 285 ? 12.579 -4.879 -10.119 1.00 95.19 285 ALA A O 1
ATOM 2283 N N . SER A 1 286 ? 12.469 -6.917 -11.054 1.00 94.31 286 SER A N 1
ATOM 2284 C CA . SER A 1 286 ? 11.538 -7.508 -10.085 1.00 94.31 286 SER A CA 1
ATOM 2285 C C . SER A 1 286 ? 12.179 -7.808 -8.720 1.00 94.31 286 SER A C 1
ATOM 2287 O O . SER A 1 286 ? 11.508 -8.339 -7.838 1.00 94.31 286 SER A O 1
ATOM 2289 N N . GLN A 1 287 ? 13.474 -7.538 -8.514 1.00 92.69 287 GLN A N 1
ATOM 2290 C CA . GLN A 1 287 ? 14.118 -7.673 -7.205 1.00 92.69 287 GLN A CA 1
ATOM 2291 C C . GLN A 1 287 ? 14.149 -6.330 -6.476 1.00 92.69 287 GLN A C 1
ATOM 2293 O O . GLN A 1 287 ? 14.745 -5.374 -6.967 1.00 92.69 287 GLN A O 1
ATOM 2298 N N . GLN A 1 288 ? 13.633 -6.302 -5.248 1.00 91.88 288 GLN A N 1
ATOM 2299 C CA . GLN A 1 288 ? 13.528 -5.100 -4.413 1.00 91.88 288 GLN A CA 1
ATOM 2300 C C . GLN A 1 288 ? 14.836 -4.313 -4.342 1.00 91.88 288 GLN A C 1
ATOM 2302 O O . GLN A 1 288 ? 14.845 -3.132 -4.653 1.00 91.88 288 GLN A O 1
ATOM 2307 N N . ARG A 1 289 ? 15.958 -4.984 -4.052 1.00 92.25 289 ARG A N 1
ATOM 2308 C CA . ARG A 1 289 ? 17.294 -4.361 -3.954 1.00 92.25 289 ARG A CA 1
ATOM 2309 C C . ARG A 1 289 ? 17.795 -3.673 -5.236 1.00 92.25 289 ARG A C 1
ATOM 2311 O O . ARG A 1 289 ? 18.714 -2.861 -5.164 1.00 92.25 289 ARG A O 1
ATOM 2318 N N . ASN A 1 290 ? 17.252 -4.048 -6.395 1.00 93.31 290 ASN A N 1
ATOM 2319 C CA . ASN A 1 290 ? 17.662 -3.529 -7.701 1.00 93.31 290 ASN A CA 1
ATOM 2320 C C . ASN A 1 290 ? 16.758 -2.388 -8.177 1.00 93.31 290 ASN A C 1
ATOM 2322 O O . ASN A 1 290 ? 17.158 -1.635 -9.063 1.00 93.31 290 ASN A O 1
ATOM 2326 N N . ASN A 1 291 ? 15.559 -2.256 -7.604 1.00 92.25 291 ASN A N 1
ATOM 2327 C CA . ASN A 1 291 ? 14.656 -1.164 -7.916 1.00 92.25 291 ASN A CA 1
ATOM 2328 C C . ASN A 1 291 ? 14.864 -0.022 -6.920 1.00 92.25 291 ASN A C 1
ATOM 2330 O O . ASN A 1 291 ? 14.867 -0.222 -5.706 1.00 92.25 291 ASN A O 1
ATOM 2334 N N . HIS A 1 292 ? 15.080 1.181 -7.442 1.00 94.00 292 HIS A N 1
ATOM 2335 C CA . HIS 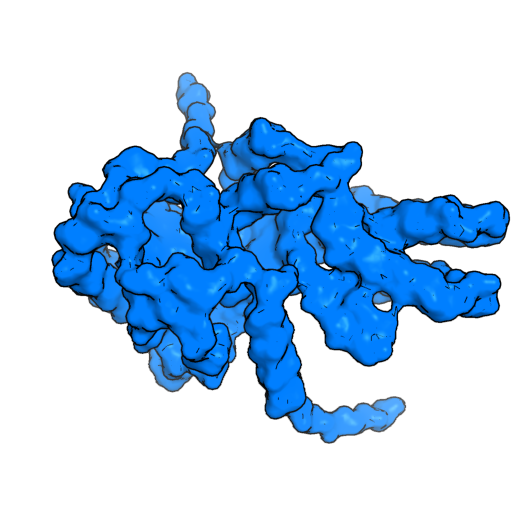A 1 292 ? 15.259 2.355 -6.600 1.00 94.00 292 HIS A CA 1
ATOM 2336 C C . HIS A 1 292 ? 13.938 2.835 -6.005 1.00 94.00 292 HIS A C 1
ATOM 2338 O O . HIS A 1 292 ? 13.947 3.298 -4.873 1.00 94.00 292 HIS A O 1
ATOM 2344 N N . PHE A 1 293 ? 12.820 2.697 -6.721 1.00 96.06 293 PHE A N 1
ATOM 2345 C CA . PHE A 1 293 ? 11.502 2.996 -6.173 1.00 96.06 293 PHE A CA 1
ATOM 2346 C C . PHE A 1 293 ? 11.141 1.930 -5.133 1.00 96.06 293 PHE A C 1
ATOM 2348 O O . PHE A 1 293 ? 10.915 0.769 -5.482 1.00 96.06 293 PHE A O 1
ATOM 2355 N N . ALA A 1 294 ? 11.110 2.312 -3.855 1.00 95.69 294 ALA A N 1
ATOM 2356 C CA . ALA A 1 294 ? 10.710 1.404 -2.785 1.00 95.69 294 ALA A CA 1
ATOM 2357 C C . ALA A 1 294 ? 9.202 1.447 -2.557 1.00 95.69 294 ALA A C 1
ATOM 2359 O O . ALA A 1 294 ? 8.548 0.400 -2.557 1.00 95.69 294 ALA A O 1
ATOM 2360 N N . ILE A 1 295 ? 8.664 2.648 -2.350 1.00 95.94 295 ILE A N 1
ATOM 2361 C CA . ILE A 1 295 ? 7.262 2.844 -1.997 1.00 95.94 295 ILE A CA 1
ATOM 2362 C C . ILE A 1 295 ? 6.797 4.245 -2.383 1.00 95.94 295 ILE A C 1
ATOM 2364 O O . ILE A 1 295 ? 7.579 5.198 -2.353 1.00 95.94 295 ILE A O 1
ATOM 2368 N N . GLY A 1 296 ? 5.519 4.353 -2.726 1.00 95.56 296 GLY A N 1
ATOM 2369 C CA . GLY A 1 296 ? 4.826 5.612 -2.911 1.00 95.56 296 GLY A CA 1
ATOM 2370 C C . GLY A 1 296 ? 3.484 5.634 -2.190 1.00 95.56 296 GLY A C 1
ATOM 2371 O O . GLY A 1 296 ? 2.816 4.599 -2.148 1.00 95.56 296 GLY A O 1
ATOM 2372 N N . SER A 1 297 ? 3.092 6.777 -1.632 1.00 93.75 297 SER A N 1
ATOM 2373 C CA . SER A 1 297 ? 1.838 6.903 -0.880 1.00 93.75 297 SER A CA 1
ATOM 2374 C C . SER A 1 297 ? 1.093 8.214 -1.103 1.00 93.75 297 SER A C 1
ATOM 2376 O O . SER A 1 297 ? 1.695 9.260 -1.346 1.00 93.75 297 SER A O 1
ATOM 2378 N N . GLU A 1 298 ? -0.226 8.132 -0.952 1.00 93.50 298 GLU A N 1
ATOM 2379 C CA . GLU A 1 298 ? -1.130 9.259 -0.707 1.00 93.50 298 GLU A CA 1
ATOM 2380 C C . GLU A 1 298 ? -1.670 9.166 0.728 1.00 93.50 298 GLU A C 1
ATOM 2382 O O . GLU A 1 298 ? -1.869 8.061 1.246 1.00 93.50 298 GLU A O 1
ATOM 2387 N N . GLU A 1 299 ? -1.921 10.313 1.369 1.00 90.69 299 GLU A N 1
ATOM 2388 C CA . GLU A 1 299 ? -2.458 10.381 2.742 1.00 90.69 299 GLU A CA 1
ATOM 2389 C C . GLU A 1 299 ? -3.793 9.625 2.870 1.00 90.69 299 GLU A C 1
ATOM 2391 O O . GLU A 1 299 ? -3.997 8.886 3.838 1.00 90.69 299 GLU A O 1
ATOM 2396 N N . SER A 1 300 ? -4.602 9.667 1.805 1.00 91.56 300 SER A N 1
ATOM 2397 C CA . SER A 1 300 ? -5.889 8.978 1.643 1.00 91.56 300 SER A CA 1
ATOM 2398 C C . SER A 1 300 ? -5.825 7.443 1.702 1.00 91.56 300 SER A C 1
ATOM 2400 O O . SER A 1 300 ? -6.858 6.777 1.709 1.00 91.56 300 SER A O 1
ATOM 2402 N N . GLY A 1 301 ? -4.631 6.837 1.759 1.00 91.75 301 GLY A N 1
ATOM 2403 C CA . GLY A 1 301 ? -4.471 5.389 1.950 1.00 91.75 301 GLY A CA 1
ATOM 2404 C C . GLY A 1 301 ? -4.199 4.597 0.673 1.00 91.75 301 GLY A C 1
ATOM 2405 O O . GLY A 1 301 ? -4.186 3.362 0.716 1.00 91.75 301 GLY A O 1
ATOM 2406 N N . HIS A 1 302 ? -3.952 5.276 -0.449 1.00 93.88 302 HIS A N 1
ATOM 2407 C CA . HIS A 1 302 ? -3.469 4.649 -1.677 1.00 93.88 302 HIS A CA 1
ATOM 2408 C C . HIS A 1 302 ? -1.949 4.446 -1.577 1.00 93.88 302 HIS A C 1
ATOM 2410 O O . HIS A 1 302 ? -1.180 5.408 -1.529 1.00 93.88 302 HIS A O 1
ATOM 2416 N N . ILE A 1 303 ? -1.495 3.189 -1.518 1.00 94.44 303 ILE A N 1
ATOM 2417 C CA . ILE A 1 303 ? -0.072 2.846 -1.354 1.00 94.44 303 ILE A CA 1
ATOM 2418 C C . ILE A 1 303 ? 0.387 1.930 -2.480 1.00 94.44 303 ILE A C 1
ATOM 2420 O O . ILE A 1 303 ? -0.174 0.857 -2.709 1.00 94.44 303 ILE A O 1
ATOM 2424 N N . ILE A 1 304 ? 1.471 2.331 -3.139 1.00 94.69 304 ILE A N 1
ATOM 2425 C CA . ILE A 1 304 ? 2.078 1.629 -4.263 1.00 94.69 304 ILE A CA 1
ATOM 2426 C C . ILE A 1 304 ? 3.469 1.151 -3.853 1.00 94.69 304 ILE A C 1
ATOM 2428 O O . ILE A 1 304 ? 4.372 1.937 -3.586 1.00 94.69 304 ILE A O 1
ATOM 2432 N N . ALA A 1 305 ? 3.671 -0.162 -3.873 1.00 93.81 305 ALA A N 1
ATOM 2433 C CA . ALA A 1 305 ? 4.976 -0.789 -3.687 1.00 93.81 305 ALA A CA 1
ATOM 2434 C C . ALA A 1 305 ? 5.170 -1.900 -4.721 1.00 93.81 305 ALA A C 1
ATOM 2436 O O . ALA A 1 305 ? 4.192 -2.513 -5.170 1.00 93.81 305 ALA A O 1
ATOM 2437 N N . LEU A 1 306 ? 6.428 -2.195 -5.061 1.00 93.88 306 LEU A N 1
ATOM 2438 C CA . LEU A 1 306 ? 6.778 -3.226 -6.039 1.00 93.88 306 LEU A CA 1
ATOM 2439 C C . LEU A 1 306 ? 6.108 -4.570 -5.695 1.00 93.88 306 LEU A C 1
ATOM 2441 O O . LEU A 1 306 ? 6.199 -5.081 -4.577 1.00 93.88 306 LEU A O 1
ATOM 2445 N N . ALA A 1 307 ? 5.394 -5.119 -6.667 1.00 93.00 307 ALA A N 1
ATOM 2446 C CA . ALA A 1 307 ? 4.829 -6.459 -6.698 1.00 93.00 307 ALA A CA 1
ATOM 2447 C C . ALA A 1 307 ? 5.431 -7.230 -7.877 1.00 93.00 307 ALA A C 1
ATOM 2449 O O . ALA A 1 307 ? 6.077 -6.653 -8.753 1.00 93.00 307 ALA A O 1
ATOM 2450 N N . LYS A 1 308 ? 5.182 -8.532 -7.922 1.00 91.94 308 LYS A N 1
ATOM 2451 C CA . LYS A 1 308 ? 5.627 -9.415 -8.990 1.00 91.94 308 LYS A CA 1
ATOM 2452 C C . LYS A 1 308 ? 4.439 -10.145 -9.578 1.00 91.94 308 LYS A C 1
ATOM 2454 O O . LYS A 1 308 ? 3.555 -10.621 -8.870 1.00 91.94 308 LYS A O 1
ATOM 2459 N N . MET A 1 309 ? 4.446 -10.252 -10.893 1.00 91.06 309 MET A N 1
ATOM 2460 C CA . MET A 1 309 ? 3.471 -11.017 -11.641 1.00 91.06 309 MET A CA 1
ATOM 2461 C C . MET A 1 309 ? 4.182 -12.092 -12.446 1.00 91.06 309 MET A C 1
ATOM 2463 O O . MET A 1 309 ? 5.091 -11.808 -13.229 1.00 91.06 309 MET A O 1
ATOM 2467 N N . TYR A 1 310 ? 3.734 -13.329 -12.272 1.00 86.38 310 TYR A N 1
ATOM 2468 C CA . TYR A 1 310 ? 4.216 -14.464 -13.039 1.00 86.38 310 TYR A CA 1
ATOM 2469 C C . TYR A 1 310 ? 3.382 -14.624 -14.298 1.00 86.38 310 TYR A C 1
ATOM 2471 O O . TYR A 1 310 ? 2.169 -14.811 -14.251 1.00 86.38 310 TYR A O 1
ATOM 2479 N N . SER A 1 311 ? 4.050 -14.565 -15.442 1.00 77.56 311 SER A N 1
ATOM 2480 C CA . SER A 1 311 ? 3.467 -14.943 -16.724 1.00 77.56 311 SER A CA 1
ATOM 2481 C C . SER A 1 311 ? 4.296 -16.074 -17.320 1.00 77.56 311 SER A C 1
ATOM 2483 O O . SER A 1 311 ? 5.468 -16.226 -16.976 1.00 77.56 311 SER A O 1
ATOM 2485 N N . GLY A 1 312 ? 3.744 -16.834 -18.269 1.00 70.62 312 GLY A N 1
ATOM 2486 C CA . GLY A 1 312 ? 4.507 -17.863 -18.995 1.00 70.62 312 GLY A CA 1
ATOM 2487 C C . GLY A 1 312 ? 5.785 -17.343 -19.680 1.00 70.62 312 GLY A C 1
ATOM 2488 O O . GLY A 1 312 ? 6.631 -18.138 -20.078 1.00 70.62 312 GLY A O 1
ATOM 2489 N N . ASN A 1 313 ? 5.951 -16.018 -19.775 1.00 71.00 313 ASN A N 1
ATOM 2490 C CA . ASN A 1 313 ? 7.117 -15.344 -20.335 1.00 71.00 313 ASN A CA 1
ATOM 2491 C C . ASN A 1 313 ? 8.123 -14.835 -19.281 1.00 71.00 313 ASN A C 1
ATOM 2493 O O . ASN A 1 313 ? 9.092 -14.195 -19.675 1.00 71.00 313 ASN A O 1
ATOM 2497 N N . GLY A 1 314 ? 7.930 -15.103 -17.983 1.00 82.81 314 GLY A N 1
ATOM 2498 C CA . GLY A 1 314 ? 8.832 -14.691 -16.895 1.00 82.81 314 GLY A CA 1
ATOM 2499 C C . GLY A 1 314 ? 8.161 -13.828 -15.819 1.00 82.81 314 GLY A C 1
ATOM 2500 O O . GLY A 1 314 ? 6.942 -13.598 -15.852 1.00 82.81 314 GLY A O 1
ATOM 2501 N N . THR A 1 315 ? 8.964 -13.348 -14.865 1.00 91.00 315 THR A N 1
ATOM 2502 C CA . THR A 1 315 ? 8.516 -12.466 -13.775 1.00 91.00 315 THR A CA 1
ATOM 2503 C C . THR A 1 315 ? 8.472 -11.028 -14.258 1.00 91.00 315 THR A C 1
ATOM 2505 O O . THR A 1 315 ? 9.423 -10.557 -14.871 1.00 91.00 315 THR A O 1
ATOM 2508 N N . HIS A 1 316 ? 7.386 -10.317 -13.973 1.00 91.62 316 HIS A N 1
ATOM 2509 C CA . HIS A 1 316 ? 7.242 -8.910 -14.322 1.00 91.62 316 HIS A CA 1
ATOM 2510 C C . HIS A 1 316 ? 7.022 -8.075 -13.058 1.00 91.62 316 HIS A C 1
ATOM 2512 O O . HIS A 1 316 ? 6.217 -8.473 -12.210 1.00 91.62 316 HIS A O 1
ATOM 2518 N N . PRO A 1 317 ? 7.686 -6.917 -12.935 1.00 93.38 317 PRO A N 1
ATOM 2519 C CA . PRO A 1 317 ? 7.414 -5.969 -11.875 1.00 93.38 317 PRO A CA 1
ATOM 2520 C C . PRO A 1 317 ? 6.049 -5.328 -12.128 1.00 93.38 317 PRO A C 1
ATOM 2522 O O . PRO A 1 317 ? 5.706 -4.968 -13.256 1.00 93.38 317 PRO A O 1
ATOM 2525 N N . VAL A 1 318 ? 5.255 -5.209 -11.072 1.00 92.50 318 VAL A N 1
ATOM 2526 C CA . VAL A 1 318 ? 3.917 -4.623 -11.108 1.00 92.50 318 VAL A CA 1
ATOM 2527 C C . VAL A 1 318 ? 3.790 -3.620 -9.973 1.00 92.50 318 VAL A C 1
ATOM 2529 O O . VAL A 1 318 ? 4.161 -3.900 -8.836 1.00 92.50 318 VAL A O 1
ATOM 2532 N N . PHE A 1 319 ? 3.243 -2.453 -10.286 1.00 91.88 319 PHE A N 1
ATOM 2533 C CA . PHE A 1 319 ? 3.000 -1.374 -9.338 1.00 91.88 319 PHE A CA 1
ATOM 2534 C C . PHE A 1 319 ? 1.512 -1.077 -9.373 1.00 91.88 319 PHE A C 1
ATOM 2536 O O . PHE A 1 319 ? 1.019 -0.479 -10.324 1.00 91.88 319 PHE A O 1
ATOM 2543 N N . ILE A 1 320 ? 0.795 -1.585 -8.379 1.00 84.81 320 ILE A N 1
ATOM 2544 C CA . ILE A 1 320 ? -0.643 -1.380 -8.237 1.00 84.81 320 ILE A CA 1
ATOM 2545 C C . ILE A 1 320 ? -0.910 -0.794 -6.859 1.00 84.81 320 ILE A C 1
ATOM 2547 O O . ILE A 1 320 ? -0.333 -1.267 -5.874 1.00 84.81 320 ILE A O 1
ATOM 2551 N N . GLY A 1 321 ? -1.778 0.211 -6.802 1.00 78.31 321 GLY A N 1
ATOM 2552 C CA . GLY A 1 321 ? -2.477 0.549 -5.574 1.00 78.31 321 GLY A CA 1
ATOM 2553 C C . GLY A 1 321 ? -3.543 -0.503 -5.343 1.00 78.31 321 GLY A C 1
ATOM 2554 O O . GLY A 1 321 ? -4.395 -0.739 -6.197 1.00 78.31 321 GLY A O 1
ATOM 2555 N N . ASN A 1 322 ? -3.417 -1.235 -4.247 1.00 80.88 322 ASN A N 1
ATOM 2556 C CA . ASN A 1 322 ? -4.371 -2.268 -3.884 1.00 80.88 322 ASN A CA 1
ATOM 2557 C C . ASN A 1 322 ? -4.516 -2.268 -2.372 1.00 80.88 322 ASN A C 1
ATOM 2559 O O . ASN A 1 322 ? -3.549 -2.521 -1.644 1.00 80.88 322 ASN A O 1
ATOM 2563 N N . SER A 1 323 ? -5.738 -2.017 -1.926 1.00 86.19 323 SER A N 1
ATOM 2564 C CA . SER A 1 323 ? -6.054 -1.818 -0.523 1.00 86.19 323 SER A CA 1
ATOM 2565 C C . SER A 1 323 ? -5.768 -3.052 0.342 1.00 86.19 323 SER A C 1
ATOM 2567 O O . SER A 1 323 ? -5.194 -2.924 1.422 1.00 86.19 323 SER A O 1
ATOM 2569 N N . LEU A 1 324 ? -6.031 -4.270 -0.143 1.00 91.50 324 LEU A N 1
ATOM 2570 C CA . LEU A 1 324 ? -5.728 -5.485 0.616 1.00 91.50 324 LEU A CA 1
ATOM 2571 C C . LEU A 1 324 ? -4.216 -5.719 0.721 1.00 91.50 324 LEU A C 1
ATOM 2573 O O . LEU A 1 324 ? -3.720 -6.076 1.789 1.00 91.50 324 LEU A O 1
ATOM 2577 N N . LYS A 1 325 ? -3.458 -5.482 -0.358 1.00 91.44 325 LYS A N 1
ATOM 2578 C CA . LYS A 1 325 ? -1.989 -5.575 -0.311 1.00 91.44 325 LYS A CA 1
ATOM 2579 C C . LYS A 1 325 ? -1.438 -4.562 0.692 1.00 91.44 325 LYS A C 1
ATOM 2581 O O . LYS A 1 325 ? -0.565 -4.904 1.487 1.00 91.44 325 LYS A O 1
ATOM 2586 N N . CYS A 1 326 ? -1.970 -3.340 0.664 1.00 91.81 326 CYS A N 1
ATOM 2587 C CA . CYS A 1 326 ? -1.655 -2.291 1.623 1.00 91.81 326 CYS A CA 1
ATOM 2588 C C . CYS A 1 326 ? -1.920 -2.758 3.065 1.00 91.81 326 CYS A C 1
ATOM 2590 O O . CYS A 1 326 ? -1.000 -2.712 3.884 1.00 91.81 326 CYS A O 1
ATOM 2592 N N . ALA A 1 327 ? -3.111 -3.290 3.359 1.00 94.31 327 ALA A N 1
ATOM 2593 C CA . ALA A 1 327 ? -3.473 -3.795 4.684 1.00 94.31 327 ALA A CA 1
ATOM 2594 C C . ALA A 1 327 ? -2.490 -4.857 5.190 1.00 94.31 327 ALA A C 1
ATOM 2596 O O . ALA A 1 327 ? -1.895 -4.709 6.259 1.00 94.31 327 ALA A O 1
ATOM 2597 N N . LEU A 1 328 ? -2.283 -5.911 4.395 1.00 93.69 328 LEU A N 1
ATOM 2598 C CA . LEU A 1 328 ? -1.460 -7.056 4.776 1.00 93.69 328 LEU A CA 1
ATOM 2599 C C . LEU A 1 328 ? 0.008 -6.649 4.963 1.00 93.69 328 LEU A C 1
ATOM 2601 O O . LEU A 1 328 ? 0.624 -7.005 5.965 1.00 93.69 328 LEU A O 1
ATOM 2605 N N . ASN A 1 329 ? 0.571 -5.858 4.046 1.00 94.19 329 ASN A N 1
ATOM 2606 C CA . ASN A 1 329 ? 1.972 -5.436 4.126 1.00 94.19 329 ASN A CA 1
ATOM 2607 C C . ASN A 1 329 ? 2.229 -4.454 5.263 1.00 94.19 329 ASN A C 1
ATOM 2609 O O . ASN A 1 329 ? 3.269 -4.536 5.921 1.00 94.19 329 ASN A O 1
ATOM 2613 N N . SER A 1 330 ? 1.288 -3.546 5.520 1.00 95.38 330 SER A N 1
ATOM 2614 C CA . SER A 1 330 ? 1.400 -2.608 6.638 1.00 95.38 330 SER A CA 1
ATOM 2615 C C . SER A 1 330 ? 1.285 -3.338 7.967 1.00 95.38 330 SER A C 1
ATOM 2617 O O . SER A 1 330 ? 2.091 -3.097 8.863 1.00 95.38 330 SER A O 1
ATOM 2619 N N . LEU A 1 331 ? 0.353 -4.289 8.083 1.00 95.50 331 LEU A N 1
ATOM 2620 C CA . LEU A 1 331 ? 0.234 -5.105 9.283 1.00 95.50 331 LEU A CA 1
ATOM 2621 C C . LEU A 1 331 ? 1.477 -5.979 9.491 1.00 95.50 331 LEU A C 1
ATOM 2623 O O . LEU A 1 331 ? 2.001 -6.010 10.600 1.00 95.50 331 LEU A O 1
ATOM 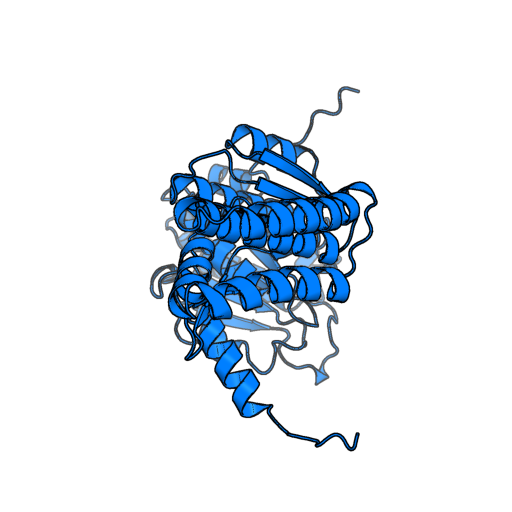2627 N N . ALA A 1 332 ? 2.015 -6.610 8.442 1.00 94.75 332 ALA A N 1
ATOM 2628 C CA . ALA A 1 332 ? 3.291 -7.326 8.525 1.00 94.75 332 ALA A CA 1
ATOM 2629 C C . ALA A 1 332 ? 4.417 -6.423 9.032 1.00 94.75 332 ALA A C 1
ATOM 2631 O O . ALA A 1 332 ? 5.177 -6.817 9.915 1.00 94.75 332 ALA A O 1
ATOM 2632 N N . ALA A 1 333 ? 4.519 -5.203 8.500 1.00 95.31 333 ALA A N 1
ATOM 2633 C CA . ALA A 1 333 ? 5.520 -4.238 8.928 1.00 95.31 333 ALA A CA 1
ATOM 2634 C C . ALA A 1 333 ? 5.363 -3.859 10.401 1.00 95.31 333 ALA A C 1
ATOM 2636 O O . ALA A 1 333 ? 6.342 -3.897 11.145 1.00 95.31 333 ALA A O 1
ATOM 2637 N N . ILE A 1 334 ? 4.140 -3.568 10.841 1.00 95.38 334 ILE A N 1
ATOM 2638 C CA . ILE A 1 334 ? 3.838 -3.249 12.237 1.00 95.38 334 ILE A CA 1
ATOM 2639 C C . ILE A 1 334 ? 4.187 -4.430 13.148 1.00 95.38 334 ILE A C 1
ATOM 2641 O O . ILE A 1 334 ? 4.944 -4.256 14.101 1.00 95.38 334 ILE A O 1
ATOM 2645 N N . LEU A 1 335 ? 3.706 -5.638 12.841 1.00 93.62 335 LEU A N 1
ATOM 2646 C CA . LEU A 1 335 ? 3.969 -6.845 13.634 1.00 93.62 335 LEU A CA 1
ATOM 2647 C C . LEU A 1 335 ? 5.456 -7.201 13.694 1.00 93.62 335 LEU A C 1
ATOM 2649 O O . LEU A 1 335 ? 5.932 -7.739 14.689 1.00 93.62 335 LEU A O 1
ATOM 2653 N N . ALA A 1 336 ? 6.207 -6.873 12.650 1.00 93.06 336 ALA A N 1
ATOM 2654 C CA . ALA A 1 336 ? 7.631 -7.132 12.603 1.00 93.06 336 ALA A CA 1
ATOM 2655 C C . ALA A 1 336 ? 8.470 -6.067 13.333 1.00 93.06 336 ALA A C 1
ATOM 2657 O O . ALA A 1 336 ? 9.618 -6.348 13.684 1.00 93.06 336 ALA A O 1
ATOM 2658 N N . LEU A 1 337 ? 7.946 -4.849 13.515 1.00 91.25 337 LEU A N 1
ATOM 2659 C CA . LEU A 1 337 ? 8.641 -3.706 14.125 1.00 91.25 337 LEU A CA 1
ATOM 2660 C C . LEU A 1 337 ? 8.180 -3.400 15.561 1.00 91.25 337 LEU A C 1
ATOM 2662 O O . LEU A 1 337 ? 8.859 -2.649 16.261 1.00 91.25 337 LEU A O 1
ATOM 2666 N N . ARG A 1 338 ? 7.045 -3.958 15.992 1.00 91.00 338 ARG A N 1
ATOM 2667 C CA . ARG A 1 338 ? 6.476 -3.758 17.329 1.00 91.00 338 ARG A CA 1
ATOM 2668 C C . ARG A 1 338 ? 7.313 -4.411 18.441 1.00 91.00 338 ARG A C 1
ATOM 2670 O O . ARG A 1 338 ? 8.023 -5.387 18.192 1.00 91.00 338 ARG A O 1
ATOM 2677 N N . PRO A 1 339 ? 7.184 -3.934 19.690 1.00 85.56 339 PRO A N 1
ATOM 2678 C CA . PRO A 1 339 ? 7.636 -4.673 20.866 1.00 85.56 339 PRO A CA 1
ATOM 2679 C C . PRO A 1 339 ? 6.819 -5.961 21.087 1.00 85.56 339 PRO A C 1
ATOM 2681 O O . PRO A 1 339 ? 5.690 -6.091 20.606 1.00 85.56 339 PRO A O 1
ATOM 2684 N N . GLU A 1 340 ? 7.378 -6.892 21.872 1.00 81.25 340 GLU A N 1
ATOM 2685 C CA . GLU A 1 340 ? 6.776 -8.211 22.154 1.00 81.25 340 GLU A CA 1
ATOM 2686 C C . GLU A 1 340 ? 5.407 -8.137 22.848 1.00 81.25 340 GLU A C 1
ATOM 2688 O O . GLU A 1 340 ? 4.578 -9.024 22.667 1.00 81.25 340 GLU A O 1
ATOM 2693 N N . LYS A 1 341 ? 5.160 -7.095 23.649 1.00 84.69 341 LYS A N 1
ATOM 2694 C CA . LYS A 1 341 ? 3.922 -6.931 24.422 1.00 84.69 341 LYS A CA 1
ATOM 2695 C C . LYS A 1 341 ? 3.184 -5.666 24.023 1.00 84.69 341 LYS A C 1
ATOM 2697 O O . LYS A 1 341 ? 3.800 -4.661 23.674 1.00 84.69 341 LYS A O 1
ATOM 2702 N N . ASN A 1 342 ? 1.862 -5.709 24.133 1.00 92.44 342 ASN A N 1
ATOM 2703 C CA . ASN A 1 342 ? 1.026 -4.518 24.071 1.00 92.44 342 ASN A CA 1
ATOM 2704 C C . ASN A 1 342 ? 1.277 -3.636 25.306 1.00 92.44 342 ASN A C 1
ATOM 2706 O O . ASN A 1 342 ? 0.999 -4.039 26.434 1.00 92.44 342 ASN A O 1
ATOM 2710 N N . THR A 1 343 ? 1.788 -2.424 25.100 1.00 94.50 343 THR A N 1
ATOM 2711 C CA . THR A 1 343 ? 1.994 -1.422 26.159 1.00 94.50 343 THR A CA 1
ATOM 2712 C C . THR A 1 343 ? 1.415 -0.071 25.736 1.00 94.50 343 THR A C 1
ATOM 2714 O O . THR A 1 343 ? 1.198 0.139 24.540 1.00 94.50 343 THR A O 1
ATOM 2717 N N . PRO A 1 344 ? 1.165 0.870 26.664 1.00 94.44 344 PRO A N 1
ATOM 2718 C CA . PRO A 1 344 ? 0.761 2.227 26.297 1.00 94.44 344 PRO A CA 1
ATOM 2719 C C . PRO A 1 344 ? 1.728 2.886 25.301 1.00 94.44 344 PRO A C 1
ATOM 2721 O O . PRO A 1 344 ? 1.295 3.540 24.357 1.00 94.44 344 PRO A O 1
ATOM 2724 N N . GLU A 1 345 ? 3.033 2.650 25.451 1.00 93.12 345 GLU A N 1
ATOM 2725 C CA . GLU A 1 345 ? 4.071 3.182 24.560 1.00 93.12 345 GLU A CA 1
ATOM 2726 C C . GLU A 1 345 ? 3.986 2.587 23.151 1.00 93.12 345 GLU A C 1
ATOM 2728 O O . GLU A 1 345 ? 4.238 3.295 22.180 1.00 93.12 345 GLU A O 1
ATOM 2733 N N . PHE A 1 346 ? 3.604 1.311 23.017 1.00 93.94 346 PHE A N 1
ATOM 2734 C CA . PHE A 1 346 ? 3.358 0.698 21.710 1.00 93.94 346 PHE A CA 1
ATOM 2735 C C . PHE A 1 346 ? 2.210 1.393 20.971 1.00 93.94 346 PHE A C 1
ATOM 2737 O O . PHE A 1 346 ? 2.361 1.731 19.799 1.00 93.94 346 PHE A O 1
ATOM 2744 N N . PHE A 1 347 ? 1.087 1.643 21.646 1.00 94.62 347 PHE A N 1
ATOM 2745 C CA . PHE A 1 347 ? -0.056 2.321 21.030 1.00 94.62 347 PHE A CA 1
ATOM 2746 C C . PHE A 1 347 ? 0.230 3.798 20.731 1.00 94.62 347 PHE A C 1
ATOM 2748 O O . PHE A 1 347 ? -0.194 4.297 19.691 1.00 94.62 347 PHE A O 1
ATOM 2755 N N . GLU A 1 348 ? 1.005 4.485 21.575 1.00 91.62 348 GLU A N 1
ATOM 2756 C CA . GLU A 1 348 ? 1.451 5.849 21.270 1.00 91.62 348 GLU A CA 1
ATOM 2757 C C . GLU A 1 348 ? 2.404 5.875 20.064 1.00 91.62 348 GLU A C 1
ATOM 2759 O O . GLU A 1 348 ? 2.292 6.747 19.205 1.00 91.62 348 GLU A O 1
ATOM 2764 N N . TRP A 1 349 ? 3.285 4.877 19.938 1.00 91.44 349 TRP A N 1
ATOM 2765 C CA . TRP A 1 349 ? 4.140 4.714 18.763 1.00 91.44 349 TRP A CA 1
ATOM 2766 C C . TRP A 1 349 ? 3.351 4.392 17.488 1.00 91.44 349 TRP A C 1
ATOM 2768 O O . TRP A 1 349 ? 3.693 4.907 16.430 1.00 91.44 349 TRP A O 1
ATOM 2778 N N . LEU A 1 350 ? 2.290 3.580 17.564 1.00 91.88 350 LEU A N 1
ATOM 2779 C CA . LEU A 1 350 ? 1.404 3.333 16.418 1.00 91.88 350 LEU A CA 1
ATOM 2780 C C . LEU A 1 350 ? 0.704 4.607 15.950 1.00 91.88 350 LEU A C 1
ATOM 2782 O O . LEU A 1 350 ? 0.592 4.838 14.749 1.00 91.88 350 LEU A O 1
ATOM 2786 N N . LYS A 1 351 ? 0.230 5.414 16.902 1.00 87.62 351 LYS A N 1
ATOM 2787 C CA . LYS A 1 351 ? -0.453 6.679 16.632 1.00 87.62 351 LYS A CA 1
ATOM 2788 C C . LYS A 1 351 ? 0.488 7.710 16.007 1.00 87.62 351 LYS A C 1
ATOM 2790 O O . LYS A 1 351 ? 0.093 8.407 15.082 1.00 87.62 351 LYS A O 1
ATOM 2795 N N . ASN A 1 352 ? 1.712 7.808 16.523 1.00 85.12 352 ASN A N 1
ATOM 2796 C CA . ASN A 1 352 ? 2.703 8.808 16.133 1.00 85.12 352 ASN A CA 1
ATOM 2797 C C . ASN A 1 352 ? 4.072 8.143 15.885 1.00 85.12 352 ASN A C 1
ATOM 2799 O O . ASN A 1 352 ? 5.003 8.309 16.682 1.00 85.12 352 ASN A O 1
ATOM 2803 N N . PRO A 1 353 ? 4.239 7.377 14.791 1.00 84.19 353 PRO A N 1
ATOM 2804 C CA . PRO A 1 353 ? 5.487 6.651 14.526 1.00 84.19 353 PRO A CA 1
ATOM 2805 C C . PRO A 1 353 ? 6.651 7.567 14.131 1.00 84.19 353 PRO A C 1
ATOM 2807 O O . PRO A 1 353 ? 7.811 7.138 14.084 1.00 84.19 353 PRO A O 1
ATOM 2810 N N . PHE A 1 354 ? 6.336 8.830 13.863 1.00 81.06 354 PHE A N 1
ATOM 2811 C CA . PHE A 1 354 ? 7.244 9.944 13.683 1.00 81.06 354 PHE A CA 1
ATOM 2812 C C . PHE A 1 354 ? 6.733 11.142 14.500 1.00 81.06 354 PHE A C 1
ATOM 2814 O O . PHE A 1 354 ? 5.525 11.271 14.710 1.00 81.06 354 PHE A O 1
ATOM 2821 N N . PRO A 1 355 ? 7.637 11.983 15.037 1.00 66.31 355 PRO A N 1
ATOM 2822 C CA . PRO A 1 355 ? 7.246 13.101 15.887 1.00 66.31 355 PRO A CA 1
ATOM 2823 C C . PRO A 1 355 ? 6.385 14.095 15.108 1.00 66.31 355 PRO A C 1
ATOM 2825 O O . PRO A 1 355 ? 6.703 14.423 13.970 1.00 66.31 355 PRO A O 1
ATOM 2828 N N . SER A 1 356 ? 5.334 14.618 15.739 1.00 65.31 356 SER A N 1
ATOM 2829 C CA . SER A 1 356 ? 4.557 15.724 15.178 1.00 65.31 356 SER A CA 1
ATOM 2830 C C . SER A 1 356 ? 5.449 16.957 15.003 1.00 65.31 356 SER A C 1
ATOM 2832 O O . SER A 1 356 ? 6.264 17.279 15.874 1.00 65.31 356 SER A O 1
ATOM 2834 N N . GLY A 1 357 ? 5.304 17.653 13.877 1.00 56.94 357 GLY A N 1
ATOM 2835 C CA . GLY A 1 357 ? 6.161 18.782 13.540 1.00 56.94 357 GLY A CA 1
ATOM 2836 C C . GLY A 1 357 ? 6.028 19.912 14.559 1.00 56.94 357 GLY A C 1
ATOM 2837 O O . GLY A 1 357 ? 4.932 20.255 15.000 1.00 56.94 357 GLY A O 1
ATOM 2838 N N . PHE A 1 358 ? 7.149 20.535 14.928 1.00 49.41 358 PHE A N 1
ATOM 2839 C CA . PHE A 1 358 ? 7.120 21.772 15.706 1.00 49.41 358 PHE A CA 1
ATOM 2840 C C . PHE A 1 358 ? 6.538 22.904 14.845 1.00 49.41 358 PHE A C 1
ATOM 2842 O O . PHE A 1 358 ? 7.224 23.415 13.957 1.00 49.41 358 PHE A O 1
ATOM 2849 N N . GLN A 1 359 ? 5.339 23.398 15.168 1.00 38.75 359 GLN A N 1
ATOM 2850 C CA . GLN A 1 359 ? 5.061 24.818 14.948 1.00 38.75 359 GLN A CA 1
ATOM 2851 C C . GLN A 1 359 ? 5.928 25.591 15.946 1.00 38.75 359 GLN A C 1
ATOM 2853 O O . GLN A 1 359 ? 5.602 25.693 17.127 1.00 38.75 359 GLN A O 1
ATOM 2858 N N . LYS A 1 360 ? 7.064 26.128 15.491 1.00 31.28 360 LYS A N 1
ATOM 2859 C CA . LYS A 1 360 ? 7.632 27.297 16.168 1.00 31.28 360 LYS A CA 1
ATOM 2860 C C . LYS A 1 360 ? 6.646 28.442 15.934 1.00 31.28 360 LYS A C 1
ATOM 2862 O O . LYS A 1 360 ? 6.665 29.035 14.859 1.00 31.28 360 LYS A O 1
ATOM 2867 N N . SER A 1 361 ? 5.751 28.660 16.896 1.00 36.91 361 SER A N 1
ATOM 2868 C CA . SER A 1 361 ? 4.968 29.893 17.021 1.00 36.91 361 SER A CA 1
ATOM 2869 C C . SER A 1 361 ? 5.883 31.098 17.180 1.00 36.91 361 SER A C 1
ATOM 2871 O O . SER A 1 361 ? 6.847 30.957 17.974 1.00 36.91 361 SER A O 1
#